Protein AF-A0A1C5AN68-F1 (afdb_monomer)

Sequence (325 aa):
MDAVEQVLERLRHRWPAQLTIAGAVAWALVVITLLTLNFLASGNFVWLLSAFGISPLLLLGTVAVWGVDQVPWPVWPIGVTPLVLAAGLTPSSPSGSLLVSTATAVIAFVYAQLFLLTVQSVDVLRARRLGLVDPVPPTDVHADRWHRVLDLLRLPPETSGVLPNARRRRRFLQVKVLISVLVLYSTFNPTTPLYDESGDAIYPQPVLFGELFHILVFPLVIGAIARSARVAWGAVLVLPTLFGLGLWLVDPGQRLWALLETGWIVLVAIWFWTRAATADYWGREPVEQPSGCDPYFEIRDGKVYRGKGHPDGPRYRSYHESRDS

Mean predicted aligned error: 11.19 Å

Structure (mmCIF, N/CA/C/O backbone):
data_AF-A0A1C5AN68-F1
#
_entry.id   AF-A0A1C5AN68-F1
#
loop_
_atom_site.group_PDB
_atom_site.id
_atom_site.type_symbol
_atom_site.label_atom_id
_atom_site.label_alt_id
_atom_site.label_comp_id
_atom_site.label_asym_id
_atom_site.label_entity_id
_atom_site.label_seq_id
_atom_site.pdbx_PDB_ins_code
_atom_site.Cartn_x
_atom_site.Cartn_y
_atom_site.Cartn_z
_atom_site.occupancy
_atom_site.B_iso_or_equiv
_atom_site.auth_seq_id
_atom_site.auth_comp_id
_atom_site.auth_asym_id
_atom_site.auth_atom_id
_atom_site.pdbx_PDB_model_num
ATOM 1 N N . MET A 1 1 ? -0.351 -13.109 12.897 1.00 53.28 1 MET A N 1
ATOM 2 C CA . MET A 1 1 ? -0.150 -11.654 13.074 1.00 53.28 1 MET A CA 1
ATOM 3 C C . MET A 1 1 ? 1.333 -11.462 13.332 1.00 53.28 1 MET A C 1
ATOM 5 O O . MET A 1 1 ? 1.833 -12.119 14.237 1.00 53.28 1 MET A O 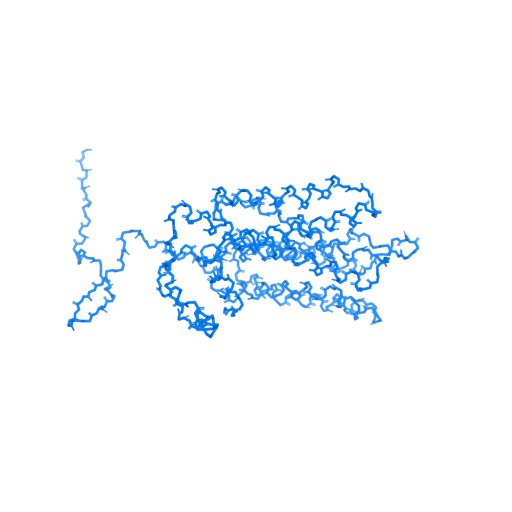1
ATOM 9 N N . ASP A 1 2 ? 2.042 -10.691 12.506 1.00 74.06 2 ASP A N 1
ATOM 10 C CA . ASP A 1 2 ? 3.509 -10.618 12.601 1.00 74.06 2 ASP A CA 1
ATOM 11 C C . ASP A 1 2 ? 3.923 -9.881 13.873 1.00 74.06 2 ASP A C 1
ATOM 13 O O . ASP A 1 2 ? 3.339 -8.851 14.219 1.00 74.06 2 ASP A O 1
ATOM 17 N N . ALA A 1 3 ? 4.958 -10.387 14.545 1.00 76.56 3 ALA A N 1
ATOM 18 C CA . ALA A 1 3 ? 5.511 -9.775 15.749 1.00 76.56 3 ALA A CA 1
ATOM 19 C C . ALA A 1 3 ? 5.824 -8.282 15.535 1.00 76.56 3 ALA A C 1
ATOM 21 O O . ALA A 1 3 ? 5.516 -7.460 16.390 1.00 76.56 3 ALA A O 1
ATOM 22 N N . VAL A 1 4 ? 6.335 -7.910 14.356 1.00 76.81 4 VAL A N 1
ATOM 23 C CA . VAL A 1 4 ? 6.666 -6.519 14.004 1.00 76.81 4 VAL A CA 1
ATOM 24 C C . VAL A 1 4 ? 5.447 -5.595 14.060 1.00 76.81 4 VAL A C 1
ATOM 26 O O . VAL A 1 4 ? 5.530 -4.512 14.631 1.00 76.81 4 VAL A O 1
ATOM 29 N N . GLU A 1 5 ? 4.298 -6.012 13.524 1.00 78.69 5 GLU A N 1
ATOM 30 C CA . GLU A 1 5 ? 3.080 -5.192 13.564 1.00 78.69 5 GLU A CA 1
ATOM 31 C C . GLU A 1 5 ? 2.543 -5.047 14.985 1.00 78.69 5 GLU A C 1
ATOM 33 O O . GLU A 1 5 ? 2.088 -3.969 15.353 1.00 78.69 5 GLU A O 1
ATOM 38 N N . GLN A 1 6 ? 2.620 -6.104 15.798 1.00 80.75 6 GLN A N 1
ATOM 39 C CA . GLN A 1 6 ? 2.231 -6.023 17.206 1.00 80.75 6 GLN A CA 1
ATOM 40 C C . GLN A 1 6 ? 3.137 -5.064 17.981 1.00 80.75 6 GLN A C 1
ATOM 42 O O . GLN A 1 6 ? 2.646 -4.264 18.775 1.00 80.75 6 GLN A O 1
ATOM 47 N N . VAL A 1 7 ? 4.447 -5.107 17.731 1.00 83.94 7 VAL A N 1
ATOM 48 C CA . VAL A 1 7 ? 5.406 -4.182 18.342 1.00 83.94 7 VAL A CA 1
ATOM 49 C C . VAL A 1 7 ? 5.145 -2.746 17.892 1.00 83.94 7 VAL A C 1
ATOM 51 O O . VAL A 1 7 ? 5.057 -1.860 18.738 1.00 83.94 7 VAL A O 1
ATOM 54 N N . LEU A 1 8 ? 4.952 -2.507 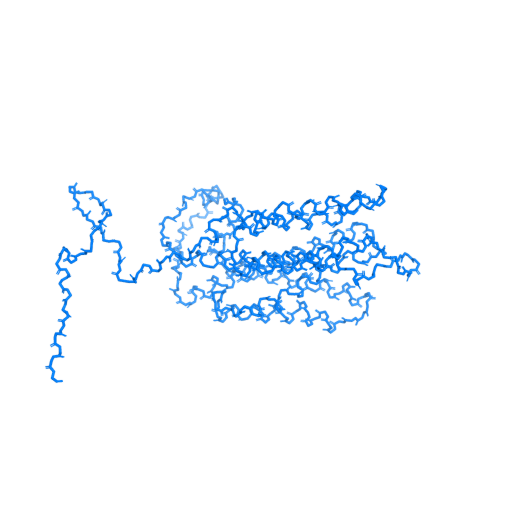16.592 1.00 84.81 8 LEU A N 1
ATOM 55 C CA . LEU A 1 8 ? 4.637 -1.177 16.062 1.00 84.81 8 LEU A CA 1
ATOM 56 C C . LEU A 1 8 ? 3.312 -0.636 16.601 1.00 84.81 8 LEU A C 1
ATOM 58 O O . LEU A 1 8 ? 3.234 0.539 16.953 1.00 84.81 8 LEU A O 1
ATOM 62 N N . GLU A 1 9 ? 2.285 -1.477 16.713 1.00 83.75 9 GLU A N 1
ATOM 63 C CA . GLU A 1 9 ? 1.000 -1.093 17.296 1.00 83.75 9 GLU A CA 1
ATOM 64 C C . GLU A 1 9 ? 1.164 -0.688 18.768 1.00 83.75 9 GLU A C 1
ATOM 66 O O . GLU A 1 9 ? 0.658 0.350 19.193 1.00 83.75 9 GLU A O 1
ATOM 71 N N . ARG A 1 10 ? 1.935 -1.458 19.546 1.00 83.31 10 ARG A N 1
ATOM 72 C CA . ARG A 1 10 ? 2.234 -1.137 20.950 1.00 83.31 10 ARG A CA 1
ATOM 73 C C . ARG A 1 10 ? 3.012 0.165 21.081 1.00 83.31 10 ARG A C 1
ATOM 75 O O . ARG A 1 10 ? 2.652 1.007 21.902 1.00 83.31 10 ARG A O 1
ATOM 82 N N . LEU A 1 11 ? 4.044 0.359 20.260 1.00 85.94 11 LEU A N 1
ATOM 83 C CA . LEU A 1 11 ? 4.801 1.611 20.221 1.00 85.94 11 LEU A CA 1
ATOM 84 C C . LEU A 1 11 ? 3.895 2.789 19.860 1.00 85.94 11 LEU A C 1
ATOM 86 O O . LEU A 1 11 ? 4.006 3.847 20.474 1.00 85.94 11 LEU A O 1
ATOM 90 N N . ARG A 1 12 ? 2.953 2.602 18.930 1.00 87.06 12 ARG A N 1
ATOM 91 C CA . ARG A 1 12 ? 1.994 3.638 18.539 1.00 87.06 12 ARG A CA 1
ATOM 92 C C . ARG A 1 12 ? 1.018 3.980 19.642 1.00 87.06 12 ARG A C 1
ATOM 94 O O . ARG A 1 12 ? 0.766 5.159 19.860 1.00 87.06 12 ARG A O 1
ATOM 101 N N . HIS A 1 13 ? 0.502 2.994 20.363 1.00 84.62 13 HIS A N 1
ATOM 102 C CA . HIS A 1 13 ? -0.305 3.289 21.536 1.00 84.62 13 HIS A CA 1
ATOM 103 C C . HIS A 1 13 ? 0.533 3.966 22.612 1.00 84.62 13 HIS A C 1
ATOM 105 O O . HIS A 1 13 ? 0.065 4.908 23.230 1.00 84.62 13 HIS A O 1
ATOM 111 N N . ARG A 1 14 ? 1.787 3.586 22.837 1.00 85.31 14 ARG A N 1
ATOM 112 C CA . ARG A 1 14 ? 2.565 4.232 23.895 1.00 85.31 14 ARG A CA 1
ATOM 113 C C . ARG A 1 14 ? 2.938 5.671 23.539 1.00 85.31 14 ARG A C 1
ATOM 115 O O . ARG A 1 14 ? 2.680 6.582 24.324 1.00 85.31 14 ARG A O 1
ATOM 122 N N . TRP A 1 15 ? 3.495 5.880 22.350 1.00 87.50 15 TRP A N 1
ATOM 123 C CA . TRP A 1 15 ? 4.144 7.125 21.938 1.00 87.50 15 TRP A CA 1
ATOM 124 C C . TRP A 1 15 ? 3.618 7.660 20.593 1.00 87.50 15 TRP A C 1
ATOM 126 O O . TRP A 1 15 ? 4.397 7.903 19.667 1.00 87.50 15 TRP A O 1
ATOM 136 N N . PRO A 1 16 ? 2.302 7.903 20.453 1.00 87.75 16 PRO A N 1
ATOM 137 C CA . PRO A 1 16 ? 1.721 8.278 19.165 1.00 87.75 16 PRO A CA 1
ATOM 138 C C . PRO A 1 16 ? 2.235 9.634 18.667 1.00 87.75 16 PRO A C 1
ATOM 140 O O . PRO A 1 16 ? 2.427 9.811 17.467 1.00 87.75 16 PRO A O 1
ATOM 143 N N . ALA A 1 17 ? 2.518 10.579 19.572 1.00 89.50 17 ALA A N 1
ATOM 144 C CA . ALA A 1 17 ? 3.051 11.896 19.216 1.00 89.50 17 ALA A CA 1
ATOM 145 C C . ALA A 1 17 ? 4.473 11.799 18.656 1.00 89.50 17 ALA A C 1
ATOM 147 O O . ALA A 1 17 ? 4.748 12.330 17.585 1.00 89.50 17 ALA A O 1
ATOM 148 N N . GLN A 1 18 ? 5.351 11.065 19.344 1.00 92.00 18 GLN A N 1
ATOM 149 C CA . GLN A 1 18 ? 6.741 10.883 18.924 1.00 92.00 18 GLN A CA 1
ATOM 150 C C . GLN A 1 18 ? 6.819 10.129 17.595 1.00 92.00 18 GLN A C 1
ATOM 152 O O . GLN A 1 18 ? 7.553 10.558 16.713 1.00 92.00 18 GLN A O 1
ATOM 157 N N . LEU A 1 19 ? 6.015 9.072 17.404 1.00 89.00 19 LEU A N 1
ATOM 158 C CA . LEU A 1 19 ? 5.950 8.369 16.118 1.00 89.00 19 LEU A CA 1
ATOM 159 C C . LEU A 1 19 ? 5.374 9.237 14.997 1.00 89.00 19 LEU A C 1
ATOM 161 O O . LEU A 1 19 ? 5.834 9.132 13.866 1.00 89.00 19 LEU A O 1
ATOM 165 N N . THR A 1 20 ? 4.401 10.105 15.292 1.00 89.19 20 THR A N 1
ATOM 166 C CA . THR A 1 20 ? 3.863 11.040 14.293 1.00 89.19 20 THR A CA 1
ATOM 167 C C . THR A 1 20 ? 4.920 12.055 13.871 1.00 89.19 20 THR A C 1
ATOM 169 O O . THR A 1 20 ? 5.103 12.268 12.679 1.00 89.19 20 THR A O 1
ATOM 172 N N . ILE A 1 21 ? 5.644 12.649 14.825 1.00 91.25 21 ILE A N 1
ATOM 173 C CA . ILE A 1 21 ? 6.714 13.613 14.535 1.00 91.25 21 ILE A CA 1
ATOM 174 C C . ILE A 1 21 ? 7.852 12.923 13.778 1.00 91.25 21 ILE A C 1
ATOM 176 O O . ILE A 1 21 ? 8.251 13.400 12.722 1.00 91.25 21 ILE A O 1
ATOM 180 N N . ALA A 1 22 ? 8.337 11.781 14.271 1.00 90.75 22 ALA A N 1
ATOM 181 C CA . ALA A 1 22 ? 9.408 11.028 13.623 1.00 90.75 22 ALA A CA 1
ATOM 182 C C . ALA A 1 22 ? 9.010 10.577 12.210 1.00 90.75 22 ALA A C 1
ATOM 184 O O . ALA A 1 22 ? 9.789 10.738 11.274 1.00 90.75 22 ALA A O 1
ATOM 185 N N . GLY A 1 23 ? 7.785 10.071 12.043 1.00 89.00 23 GLY A N 1
ATOM 186 C CA . GLY A 1 23 ? 7.234 9.675 10.749 1.00 89.00 23 GLY A CA 1
ATOM 187 C C . GLY A 1 23 ? 7.102 10.851 9.784 1.00 89.00 23 GLY A C 1
ATOM 188 O O . GLY A 1 23 ? 7.547 10.742 8.646 1.00 89.00 23 GLY A O 1
ATOM 189 N N . ALA A 1 24 ? 6.581 11.994 10.243 1.00 87.94 24 ALA A N 1
ATOM 190 C CA . ALA A 1 24 ? 6.443 13.203 9.434 1.00 87.94 24 ALA A CA 1
ATOM 191 C C . ALA A 1 24 ? 7.800 13.797 9.027 1.00 87.94 24 ALA A C 1
ATOM 193 O O . ALA A 1 24 ? 7.959 14.202 7.880 1.00 87.94 24 ALA A O 1
ATOM 194 N N . VAL A 1 25 ? 8.785 13.815 9.932 1.00 91.44 25 VAL A N 1
ATOM 195 C CA . VAL A 1 25 ? 10.151 14.275 9.634 1.00 91.44 25 VAL A CA 1
ATOM 196 C C . VAL A 1 25 ? 10.824 13.340 8.633 1.00 91.44 25 VAL A C 1
ATOM 198 O O . VAL A 1 25 ? 11.340 13.809 7.623 1.00 91.44 25 VAL A O 1
ATOM 201 N N . ALA A 1 26 ? 10.783 12.025 8.868 1.00 89.00 26 ALA A N 1
ATOM 202 C CA . ALA A 1 26 ? 11.349 11.046 7.944 1.00 89.00 26 ALA A CA 1
ATOM 203 C C . ALA A 1 26 ? 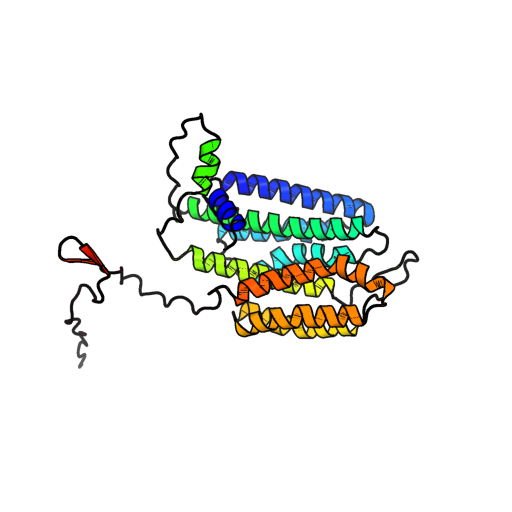10.685 11.136 6.561 1.00 89.00 26 ALA A C 1
ATOM 205 O O . ALA A 1 26 ? 11.372 11.171 5.545 1.00 89.00 26 ALA A O 1
ATOM 206 N N . TRP A 1 27 ? 9.355 11.247 6.520 1.00 87.94 27 TRP A N 1
ATOM 207 C CA . TRP A 1 27 ? 8.591 11.456 5.291 1.00 87.94 27 TRP A CA 1
ATOM 208 C C . TRP A 1 27 ? 9.000 12.748 4.574 1.00 87.94 27 TRP A C 1
ATOM 210 O O . TRP A 1 27 ? 9.301 12.702 3.384 1.00 87.94 27 TRP A O 1
ATOM 220 N N . ALA A 1 28 ? 9.080 13.876 5.285 1.00 87.00 28 ALA A N 1
ATOM 221 C CA . ALA A 1 28 ? 9.471 15.162 4.713 1.00 87.00 28 ALA A CA 1
ATOM 222 C C . ALA A 1 28 ? 10.891 15.124 4.135 1.00 87.00 28 ALA A C 1
ATOM 224 O O . ALA A 1 28 ? 11.110 15.651 3.049 1.00 87.00 28 ALA A O 1
ATOM 225 N N . LEU A 1 29 ? 11.833 14.456 4.811 1.00 89.44 29 LEU A N 1
ATOM 226 C CA . LEU A 1 29 ? 13.186 14.253 4.290 1.00 89.44 29 LEU A CA 1
ATOM 227 C C . LEU A 1 29 ? 13.161 13.492 2.963 1.00 89.44 29 LEU A C 1
ATOM 229 O O . LEU A 1 29 ? 13.794 13.940 2.013 1.00 89.44 29 LEU A O 1
ATOM 233 N N . VAL A 1 30 ? 12.380 12.410 2.856 1.00 84.19 30 VAL A N 1
ATOM 234 C CA . VAL A 1 30 ? 12.252 11.678 1.586 1.00 84.19 30 VAL A CA 1
ATOM 235 C C . VAL A 1 30 ? 11.626 12.548 0.491 1.00 84.19 30 VAL A C 1
ATOM 237 O O . VAL A 1 30 ? 12.135 12.554 -0.628 1.00 84.19 30 VAL A O 1
ATOM 240 N N . VAL A 1 31 ? 10.574 13.323 0.795 1.00 83.12 31 VAL A N 1
ATOM 241 C CA . VAL A 1 31 ? 9.976 14.259 -0.180 1.00 83.12 31 VAL A CA 1
ATOM 242 C C . VAL A 1 31 ? 11.005 15.279 -0.651 1.00 83.12 31 VAL A C 1
ATOM 244 O O . VAL A 1 31 ? 11.140 15.485 -1.852 1.00 83.12 31 VAL A O 1
ATOM 247 N N . ILE A 1 32 ? 11.742 15.901 0.272 1.00 85.69 32 ILE A N 1
ATOM 248 C CA . ILE A 1 32 ? 12.771 16.893 -0.054 1.00 85.69 32 ILE A CA 1
ATOM 249 C C . ILE A 1 32 ? 13.840 16.260 -0.943 1.00 85.69 32 ILE A C 1
ATOM 251 O O . ILE A 1 32 ? 14.149 16.822 -1.987 1.00 85.69 32 ILE A O 1
ATOM 255 N N . THR A 1 33 ? 14.349 15.073 -0.598 1.00 83.25 33 THR A N 1
ATOM 256 C CA . THR A 1 33 ? 15.338 14.368 -1.424 1.00 83.25 33 THR A CA 1
ATOM 257 C C . THR A 1 33 ? 14.807 14.090 -2.830 1.00 83.25 33 THR A C 1
ATOM 259 O O . THR A 1 33 ? 15.495 14.393 -3.802 1.00 83.25 33 THR A O 1
ATOM 262 N N . LEU A 1 34 ? 13.579 13.575 -2.963 1.00 77.06 34 LEU A N 1
ATOM 263 C CA . LEU A 1 34 ? 12.962 13.313 -4.268 1.00 77.06 34 LEU A CA 1
ATOM 264 C C . LEU A 1 34 ? 12.766 14.600 -5.082 1.00 77.06 34 LEU A C 1
ATOM 266 O O . LEU A 1 34 ? 13.068 14.622 -6.276 1.00 77.06 34 LEU A O 1
ATOM 270 N N . LEU A 1 35 ? 12.307 15.678 -4.442 1.00 81.38 35 LEU A N 1
ATOM 271 C CA . LEU A 1 35 ? 12.139 16.982 -5.082 1.00 81.38 35 LEU A CA 1
ATOM 272 C C . LEU A 1 35 ? 13.476 17.561 -5.542 1.00 81.38 35 LEU A C 1
ATOM 274 O O . LEU A 1 35 ? 13.555 18.055 -6.660 1.00 81.38 35 LEU A O 1
ATOM 278 N N . THR A 1 36 ? 14.525 17.484 -4.721 1.00 82.06 36 THR A N 1
ATOM 279 C CA . THR A 1 36 ? 15.860 17.975 -5.077 1.00 82.06 36 THR A CA 1
ATOM 280 C C . THR A 1 36 ? 16.445 17.185 -6.242 1.00 82.06 36 THR A C 1
ATOM 282 O O . THR A 1 36 ? 16.896 17.791 -7.210 1.00 82.06 36 THR A O 1
ATOM 285 N N . LEU A 1 37 ? 16.401 15.850 -6.188 1.00 76.94 37 LEU A N 1
ATOM 286 C CA . LEU A 1 37 ? 16.915 15.000 -7.266 1.00 76.94 37 LEU A CA 1
ATOM 287 C C . LEU A 1 37 ? 16.204 15.281 -8.589 1.00 76.94 37 LEU A C 1
ATOM 289 O O . LEU A 1 37 ? 16.846 15.402 -9.628 1.00 76.94 37 LEU A O 1
ATOM 293 N N . ASN A 1 38 ? 14.882 15.430 -8.556 1.00 72.56 38 ASN A N 1
ATOM 294 C CA . ASN A 1 38 ? 14.131 15.676 -9.774 1.00 72.56 38 ASN A CA 1
ATOM 295 C C . ASN A 1 38 ? 14.269 17.123 -10.274 1.00 72.56 38 ASN A C 1
ATOM 297 O O . ASN A 1 38 ? 14.365 17.341 -11.477 1.00 72.56 38 ASN A O 1
ATOM 301 N N . PHE A 1 39 ? 14.355 18.108 -9.375 1.00 79.81 39 PHE A N 1
ATOM 302 C CA . PHE A 1 39 ? 14.642 19.493 -9.752 1.00 79.81 39 PHE A CA 1
ATOM 303 C C . PHE A 1 39 ? 15.958 19.596 -10.527 1.00 79.81 39 PHE A C 1
ATOM 305 O O . PHE A 1 39 ? 16.001 20.261 -11.558 1.00 79.81 39 PHE A O 1
ATOM 312 N N . LEU A 1 40 ? 16.993 18.881 -10.073 1.00 78.88 40 LEU A N 1
ATOM 313 C CA . LEU A 1 40 ? 18.280 18.806 -10.764 1.00 78.88 40 LEU A CA 1
ATOM 314 C C . LEU A 1 40 ? 18.186 18.113 -12.133 1.00 78.88 40 LEU A C 1
ATOM 316 O O . LEU A 1 40 ? 18.965 18.444 -13.021 1.00 78.88 40 LEU A O 1
ATOM 320 N N . ALA A 1 41 ? 17.254 17.172 -12.308 1.00 73.44 41 ALA A N 1
ATOM 321 C CA . ALA A 1 41 ? 17.123 16.383 -13.532 1.00 73.44 41 ALA A CA 1
ATOM 322 C C . ALA A 1 41 ? 16.209 17.017 -14.598 1.00 73.44 41 ALA A C 1
ATOM 324 O O . ALA A 1 41 ? 16.546 16.994 -15.777 1.00 73.44 41 ALA A O 1
ATOM 325 N N . SER A 1 42 ? 15.041 17.546 -14.212 1.00 74.44 42 SER A N 1
ATOM 326 C CA . SER A 1 42 ? 13.971 17.930 -15.152 1.00 74.44 42 SER A CA 1
ATOM 327 C C . SER A 1 42 ? 13.465 19.369 -15.003 1.00 74.44 42 SER A C 1
ATOM 329 O O . SER A 1 42 ? 12.724 19.849 -15.859 1.00 74.44 42 SER A O 1
ATOM 331 N N . GLY A 1 43 ? 13.793 20.051 -13.899 1.00 75.12 43 GLY A N 1
ATOM 332 C CA . GLY A 1 43 ? 13.257 21.378 -13.570 1.00 75.12 43 GLY A CA 1
ATOM 333 C C . GLY A 1 43 ? 11.754 21.422 -13.238 1.00 75.12 43 GLY A C 1
ATOM 334 O O . GLY A 1 43 ? 11.225 22.494 -12.943 1.00 75.12 43 GLY A O 1
ATOM 335 N N . ASN A 1 44 ? 11.039 20.289 -13.234 1.00 73.62 44 ASN A N 1
ATOM 336 C CA . ASN A 1 44 ? 9.576 20.254 -13.126 1.00 73.62 44 ASN A CA 1
ATOM 337 C C . ASN A 1 44 ? 9.069 20.171 -11.667 1.00 73.62 44 ASN A C 1
ATOM 339 O O . ASN A 1 44 ? 8.398 19.226 -11.246 1.00 73.62 44 ASN A O 1
ATOM 343 N N . PHE A 1 45 ? 9.412 21.183 -10.865 1.00 76.88 45 PHE A N 1
ATOM 344 C CA . PHE A 1 45 ? 9.168 21.214 -9.415 1.00 76.88 45 PHE A CA 1
ATOM 345 C C . PHE A 1 45 ? 7.680 21.241 -9.021 1.00 76.88 45 PHE A C 1
ATOM 347 O O . PHE A 1 45 ? 7.273 20.576 -8.067 1.00 76.88 45 PHE A O 1
ATOM 354 N N . VAL A 1 46 ? 6.856 22.008 -9.744 1.00 75.00 46 VAL A N 1
ATOM 355 C CA . VAL A 1 46 ? 5.462 22.297 -9.352 1.00 75.00 46 VAL A CA 1
ATOM 356 C C . VAL A 1 46 ? 4.598 21.038 -9.377 1.00 75.00 46 VAL A C 1
ATOM 358 O O . VAL A 1 46 ? 3.855 20.778 -8.428 1.00 75.00 46 VAL A O 1
ATOM 361 N N . TRP A 1 47 ? 4.728 20.229 -10.432 1.00 76.00 47 TRP A N 1
ATOM 362 C CA . TRP A 1 47 ? 3.979 18.981 -10.554 1.00 76.00 47 TRP A CA 1
ATOM 363 C C . TRP A 1 47 ? 4.318 18.025 -9.404 1.00 76.00 47 TRP A C 1
ATOM 365 O O . TRP A 1 47 ? 3.420 17.531 -8.721 1.00 76.00 47 TRP A O 1
ATOM 375 N N . LEU A 1 48 ? 5.605 17.857 -9.096 1.00 74.12 48 LEU A N 1
ATOM 376 C CA . LEU A 1 48 ? 6.052 16.976 -8.018 1.00 74.12 48 LEU A CA 1
ATOM 377 C C . LEU A 1 48 ? 5.643 17.469 -6.639 1.00 74.12 48 LEU A C 1
ATOM 379 O O . LEU A 1 48 ? 5.239 16.663 -5.811 1.00 74.12 48 LEU A O 1
ATOM 383 N N . LEU A 1 49 ? 5.710 18.774 -6.374 1.00 78.62 49 LEU A N 1
ATOM 384 C CA . LEU A 1 49 ? 5.260 19.318 -5.097 1.00 78.62 49 LEU A CA 1
ATOM 385 C C . LEU A 1 49 ? 3.753 19.085 -4.901 1.00 78.62 49 LEU A C 1
ATOM 387 O O . LEU A 1 49 ? 3.317 18.724 -3.806 1.00 78.62 49 LEU A O 1
ATOM 391 N N . SER A 1 50 ? 2.959 19.249 -5.964 1.00 75.19 50 SER A N 1
ATOM 392 C CA . SER A 1 50 ? 1.514 19.000 -5.916 1.00 75.19 50 SER A CA 1
ATOM 393 C C . SER A 1 50 ? 1.182 17.520 -5.684 1.00 75.19 50 SER A C 1
ATOM 395 O O . SER A 1 50 ? 0.317 17.191 -4.863 1.00 75.19 50 SER A O 1
ATOM 397 N N . ALA A 1 51 ? 1.931 16.627 -6.335 1.00 75.44 51 ALA A N 1
ATOM 398 C CA . ALA A 1 51 ? 1.786 15.190 -6.193 1.00 75.44 51 ALA A CA 1
ATOM 399 C C . ALA A 1 51 ? 2.285 14.725 -4.813 1.00 75.44 51 ALA A C 1
ATOM 401 O O . ALA A 1 51 ? 1.514 14.189 -4.027 1.00 75.44 51 ALA A O 1
ATOM 402 N N . PHE A 1 52 ? 3.546 14.969 -4.470 1.00 76.75 52 PHE A N 1
ATOM 403 C CA . PHE A 1 52 ? 4.227 14.372 -3.313 1.00 76.75 52 PHE A CA 1
ATOM 404 C C . PHE A 1 52 ? 4.134 15.170 -2.016 1.00 76.75 52 PHE A C 1
ATOM 406 O O . PHE A 1 52 ? 4.343 14.610 -0.942 1.00 76.75 52 PHE A O 1
ATOM 413 N N . GLY A 1 53 ? 3.829 16.463 -2.092 1.00 79.75 53 GLY A N 1
ATOM 414 C CA . GLY A 1 53 ? 3.650 17.322 -0.925 1.00 79.75 53 GLY A CA 1
ATOM 415 C C . GLY A 1 53 ? 2.176 17.505 -0.590 1.00 79.75 53 GLY A C 1
ATOM 416 O O . GLY A 1 53 ? 1.695 17.021 0.433 1.00 79.75 53 GLY A O 1
ATOM 417 N N . ILE A 1 54 ?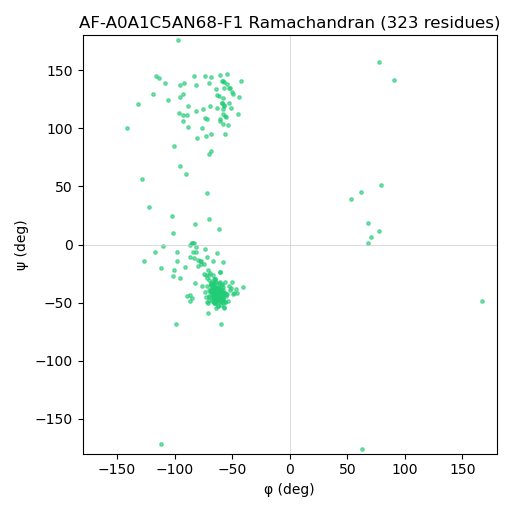 1.449 18.203 -1.466 1.00 85.12 54 ILE A N 1
ATOM 418 C CA . ILE A 1 54 ? 0.099 18.704 -1.167 1.00 85.12 54 ILE A CA 1
ATOM 419 C C . ILE A 1 54 ? -0.891 17.556 -0.952 1.00 85.12 54 ILE A C 1
ATOM 421 O O . ILE A 1 54 ? -1.595 17.532 0.056 1.00 85.12 54 ILE A O 1
ATOM 425 N N . SER A 1 55 ? -0.938 16.586 -1.864 1.00 85.31 55 SER A N 1
ATOM 426 C CA . SER A 1 55 ? -1.954 15.526 -1.821 1.00 85.31 55 SER A CA 1
ATOM 427 C C . SER A 1 55 ? -1.834 14.612 -0.580 1.00 85.31 55 SER A C 1
ATOM 429 O O . SER A 1 55 ? -2.846 14.408 0.101 1.00 85.31 55 SER A O 1
ATOM 431 N N . PRO A 1 56 ? -0.637 14.129 -0.182 1.00 85.56 56 PRO A N 1
ATOM 432 C CA . PRO A 1 56 ? -0.467 13.397 1.073 1.00 85.56 56 PRO A CA 1
ATOM 433 C C . PRO A 1 56 ? -0.774 14.245 2.314 1.00 85.56 56 PRO A C 1
ATOM 435 O O . PRO A 1 56 ? -1.372 13.735 3.262 1.00 85.56 56 PRO A O 1
ATOM 438 N N . LEU A 1 57 ? -0.426 15.539 2.315 1.00 88.88 57 LEU A N 1
ATOM 439 C CA . LEU A 1 57 ? -0.753 16.449 3.420 1.00 88.88 57 LEU A CA 1
ATOM 440 C C . LEU A 1 57 ? -2.263 16.664 3.561 1.00 88.88 57 LEU A C 1
ATOM 442 O O . LEU A 1 57 ? -2.767 16.679 4.682 1.00 88.88 57 LEU A O 1
ATOM 446 N N . LEU A 1 58 ? -2.997 16.769 2.449 1.00 88.81 58 LEU A N 1
ATOM 447 C CA . LEU A 1 58 ? -4.459 16.852 2.462 1.00 88.81 58 LEU A CA 1
ATOM 448 C C . LEU A 1 58 ? -5.088 15.581 3.035 1.00 88.81 58 LEU A C 1
ATOM 450 O O . LEU A 1 58 ? -5.986 15.670 3.875 1.00 88.81 58 LEU A O 1
ATOM 454 N N . LEU A 1 59 ? -4.602 14.399 2.643 1.00 88.94 59 LEU A N 1
ATOM 455 C CA . LEU A 1 59 ? -5.060 13.135 3.224 1.00 88.94 59 LEU A CA 1
ATOM 456 C C . LEU A 1 59 ? -4.740 13.071 4.723 1.00 88.94 59 LEU A C 1
ATOM 458 O O . LEU A 1 59 ? -5.616 12.732 5.516 1.00 88.94 59 LEU A O 1
ATOM 462 N N . LEU A 1 60 ? -3.529 13.455 5.129 1.00 90.00 60 LEU A N 1
ATOM 463 C CA . LEU A 1 60 ? -3.119 13.474 6.533 1.00 90.00 60 LEU A CA 1
ATOM 464 C C . LEU A 1 60 ? -3.960 14.454 7.367 1.00 90.00 60 LEU A C 1
ATOM 466 O O . LEU A 1 60 ? -4.410 14.096 8.454 1.00 90.00 60 LEU A O 1
ATOM 470 N N . GLY A 1 61 ? -4.248 15.646 6.839 1.00 90.50 61 GLY A N 1
ATOM 471 C CA . GLY A 1 61 ? -5.151 16.620 7.455 1.00 90.50 61 GLY A CA 1
ATOM 472 C C . GLY A 1 61 ? -6.588 16.105 7.552 1.00 90.50 61 GLY A C 1
ATOM 473 O O . GLY A 1 61 ? -7.222 16.218 8.600 1.00 90.50 61 GLY A O 1
ATOM 474 N N . THR A 1 62 ? -7.085 15.446 6.502 1.00 90.38 62 THR A N 1
ATOM 475 C CA . THR A 1 62 ? -8.421 14.831 6.502 1.00 90.38 62 THR A CA 1
ATOM 476 C C . THR A 1 62 ? -8.513 13.732 7.560 1.00 90.38 62 THR A C 1
ATOM 478 O O . THR A 1 62 ? -9.469 13.698 8.332 1.00 90.38 62 THR A O 1
ATOM 481 N N . VAL A 1 63 ? -7.496 12.875 7.676 1.00 89.81 63 VAL A N 1
ATOM 482 C CA . VAL A 1 63 ? -7.426 11.850 8.728 1.00 89.81 63 VAL A CA 1
ATOM 483 C C . VAL A 1 63 ? -7.332 12.483 10.117 1.00 89.81 63 VAL A C 1
ATOM 485 O O . VAL A 1 63 ? -7.995 12.014 11.040 1.00 89.81 63 VAL A O 1
ATOM 488 N N . ALA A 1 64 ? -6.575 13.568 10.284 1.00 91.00 64 ALA A N 1
ATOM 489 C CA . ALA A 1 64 ? -6.469 14.269 11.563 1.00 91.00 64 ALA A CA 1
ATOM 490 C C . ALA A 1 64 ? -7.816 14.839 12.043 1.00 91.00 64 ALA A C 1
ATOM 492 O O . ALA A 1 64 ? -8.087 14.838 13.244 1.00 91.00 64 ALA A O 1
ATOM 493 N N . VAL A 1 65 ? -8.671 15.291 11.119 1.00 92.69 65 VAL A N 1
ATOM 494 C CA . VAL A 1 65 ? -9.981 15.885 11.435 1.00 92.69 65 VAL A CA 1
ATOM 495 C C . VAL A 1 65 ? -11.074 14.821 11.572 1.00 92.69 65 VAL A C 1
ATOM 497 O O . VAL A 1 65 ? -11.801 14.803 12.567 1.00 92.69 65 VAL A O 1
ATOM 500 N N . TRP A 1 66 ? -11.169 13.895 10.618 1.00 90.56 66 TRP A N 1
ATOM 501 C CA . TRP A 1 66 ? -12.292 12.955 10.484 1.00 90.56 66 TRP A CA 1
ATOM 502 C C . TRP A 1 66 ? -11.979 11.553 11.028 1.00 90.56 66 TRP A C 1
ATOM 504 O O . TRP A 1 66 ? -12.876 10.822 11.446 1.00 90.56 66 TRP A O 1
ATOM 514 N N . GLY A 1 67 ? -10.699 11.191 11.127 1.00 88.69 67 GLY A N 1
ATOM 515 C CA . GLY A 1 67 ? -10.253 9.840 11.466 1.00 88.69 67 GLY A CA 1
ATOM 516 C C . GLY A 1 67 ? -10.351 8.882 10.280 1.00 88.69 67 GLY A C 1
ATOM 517 O O . GLY A 1 67 ? -11.145 9.077 9.359 1.00 88.69 67 GLY A O 1
ATOM 518 N N . VAL A 1 68 ? -9.559 7.809 10.311 1.00 87.75 68 VAL A N 1
ATOM 519 C CA . VAL A 1 68 ? -9.437 6.812 9.222 1.00 87.75 68 VAL A CA 1
ATOM 520 C C . VAL A 1 68 ? -10.788 6.180 8.849 1.00 87.75 68 VAL A C 1
ATOM 522 O O . VAL A 1 68 ? -11.045 5.868 7.682 1.00 87.75 68 VAL A O 1
ATOM 525 N N . ASP A 1 69 ? -11.683 6.031 9.826 1.00 84.44 69 ASP A N 1
ATOM 526 C CA . ASP A 1 69 ? -13.006 5.422 9.645 1.00 84.44 69 ASP A CA 1
ATOM 527 C C . ASP A 1 69 ? -14.035 6.334 8.970 1.00 84.44 69 ASP A C 1
ATOM 529 O O . ASP A 1 69 ? -15.078 5.852 8.529 1.00 84.44 69 ASP A O 1
ATOM 533 N N . GLN A 1 70 ? -13.771 7.634 8.864 1.00 86.06 70 GLN A N 1
ATOM 534 C CA . GLN A 1 70 ? -14.711 8.582 8.257 1.00 86.06 70 GLN A CA 1
ATOM 535 C C . GLN A 1 70 ? -14.156 9.237 6.996 1.00 86.06 70 GLN A C 1
ATOM 537 O O . GLN A 1 70 ? -14.903 9.913 6.297 1.00 86.06 70 GLN A O 1
ATOM 542 N N . VAL A 1 71 ? -12.882 9.000 6.656 1.00 85.44 71 VAL A N 1
ATOM 543 C CA . VAL A 1 71 ? -12.320 9.492 5.395 1.00 85.44 71 VAL A CA 1
ATOM 544 C C . VAL A 1 71 ? -13.123 8.919 4.219 1.00 85.44 71 VAL A C 1
ATOM 546 O O . VAL A 1 71 ? -13.201 7.687 4.088 1.00 85.44 71 VAL A O 1
ATOM 549 N N . PRO A 1 72 ? -13.715 9.778 3.364 1.00 82.69 72 PRO A N 1
ATOM 550 C CA . PRO A 1 72 ? -14.445 9.340 2.187 1.00 82.69 72 PRO A CA 1
ATOM 551 C C . PRO A 1 72 ? -13.545 8.509 1.278 1.00 82.69 72 PRO A C 1
ATOM 553 O O . PRO A 1 72 ? -12.371 8.833 1.081 1.00 82.69 72 PRO A O 1
ATOM 556 N N . TRP A 1 73 ? -14.100 7.450 0.689 1.00 77.12 73 TRP A N 1
ATOM 557 C CA . TRP A 1 73 ? -13.333 6.551 -0.171 1.00 77.12 73 TRP A CA 1
ATOM 558 C C . TRP A 1 73 ? -12.554 7.263 -1.297 1.00 77.12 73 TRP A C 1
ATOM 560 O O . TRP A 1 73 ? -11.434 6.821 -1.523 1.00 77.12 73 TRP A O 1
ATOM 570 N N . PRO A 1 74 ? -13.029 8.355 -1.950 1.00 77.88 74 PRO A N 1
ATOM 571 C CA . PRO A 1 74 ? -12.285 8.991 -3.043 1.00 77.88 74 PRO A CA 1
ATOM 572 C C . PRO A 1 74 ? -11.005 9.695 -2.582 1.00 77.88 74 PRO A C 1
ATOM 574 O O . PRO A 1 74 ? -10.068 9.853 -3.361 1.00 77.88 74 PRO A O 1
ATOM 577 N N . VAL A 1 75 ? -10.939 10.104 -1.311 1.00 83.19 75 VAL A N 1
ATOM 578 C CA . VAL A 1 75 ? -9.785 10.832 -0.761 1.00 83.19 75 VAL A CA 1
ATOM 579 C C . VAL A 1 75 ? -8.576 9.906 -0.613 1.00 83.19 75 VAL A C 1
ATOM 581 O O . VAL A 1 75 ? -7.439 10.351 -0.749 1.00 83.19 75 VAL A O 1
ATOM 584 N N . TRP A 1 76 ? -8.806 8.606 -0.394 1.00 81.81 76 TRP A N 1
ATOM 585 C CA . TRP A 1 76 ? -7.737 7.613 -0.286 1.00 81.81 76 TRP A CA 1
ATOM 586 C C . TRP A 1 76 ? -6.946 7.456 -1.591 1.00 81.81 76 TRP A C 1
ATOM 588 O O . TRP A 1 76 ? -5.733 7.649 -1.541 1.00 81.81 76 TRP A O 1
ATOM 598 N N . PRO A 1 77 ? -7.569 7.178 -2.757 1.00 74.50 77 PRO A N 1
ATOM 599 C CA . PRO A 1 77 ? -6.879 7.224 -4.035 1.00 74.50 77 PRO A CA 1
ATOM 600 C C . PRO A 1 77 ? -6.187 8.561 -4.256 1.00 74.50 77 PRO A C 1
ATOM 602 O O . PRO A 1 77 ? -5.005 8.558 -4.524 1.00 74.50 77 PRO A O 1
ATOM 605 N N . ILE A 1 78 ? -6.842 9.708 -4.058 1.00 79.06 78 ILE A N 1
ATOM 606 C CA . ILE A 1 78 ? -6.209 11.012 -4.341 1.00 79.06 78 ILE A CA 1
ATOM 607 C C . ILE A 1 78 ? -4.936 11.228 -3.509 1.00 79.06 78 ILE A C 1
ATOM 609 O O . ILE A 1 78 ? -3.910 11.639 -4.045 1.00 79.06 78 ILE A O 1
ATOM 613 N N . GLY A 1 79 ? -4.975 10.923 -2.211 1.00 79.44 79 GLY A N 1
ATOM 614 C CA . GLY A 1 79 ? -3.817 11.097 -1.335 1.00 79.44 79 GLY A CA 1
ATOM 615 C C . GLY A 1 79 ? -2.709 10.069 -1.557 1.00 79.44 79 GLY A C 1
ATOM 616 O O . GLY A 1 79 ? -1.549 10.357 -1.269 1.00 79.44 79 GLY A O 1
ATOM 617 N N . VAL A 1 80 ? -3.047 8.880 -2.063 1.00 77.50 80 VAL A N 1
ATOM 618 C CA . VAL A 1 80 ? -2.087 7.784 -2.226 1.00 77.50 80 VAL A CA 1
ATOM 619 C C . VAL A 1 80 ? -1.586 7.613 -3.663 1.00 77.50 80 VAL A C 1
ATOM 621 O O . VAL A 1 80 ? -0.453 7.181 -3.861 1.00 77.50 80 VAL A O 1
ATOM 624 N N . THR A 1 81 ? -2.367 7.994 -4.669 1.00 77.12 81 THR A N 1
ATOM 625 C CA . THR A 1 81 ? -1.991 7.957 -6.089 1.00 77.12 81 THR A CA 1
ATOM 626 C C . THR A 1 81 ? -0.620 8.582 -6.333 1.00 77.12 81 THR A C 1
ATOM 628 O O . THR A 1 81 ? 0.167 7.962 -7.035 1.00 77.12 81 THR A O 1
ATOM 631 N N . PRO A 1 82 ? -0.244 9.717 -5.722 1.00 73.44 82 PRO A N 1
ATOM 632 C CA . PRO A 1 82 ? 1.116 10.218 -5.847 1.00 73.44 82 PRO A CA 1
ATOM 633 C C . PRO A 1 82 ? 2.172 9.241 -5.333 1.00 73.44 82 PRO A C 1
ATOM 635 O O . PRO A 1 82 ? 3.125 8.969 -6.052 1.00 73.44 82 PRO A O 1
ATOM 638 N N . LEU A 1 83 ? 1.980 8.653 -4.141 1.00 68.88 83 LEU A N 1
ATOM 639 C CA . LEU A 1 83 ? 2.899 7.649 -3.576 1.00 68.88 83 LEU A CA 1
ATOM 640 C C . LEU A 1 83 ? 3.078 6.478 -4.554 1.00 68.88 83 LEU A C 1
ATOM 642 O O . LEU A 1 83 ? 4.188 5.993 -4.762 1.00 68.88 83 LEU A O 1
ATOM 646 N N . VAL A 1 84 ? 1.968 6.054 -5.160 1.00 69.62 84 VAL A N 1
ATOM 647 C CA . VAL A 1 84 ? 1.929 4.989 -6.157 1.00 69.62 84 VAL A CA 1
ATOM 648 C C . VAL A 1 84 ? 2.668 5.388 -7.429 1.00 69.62 84 VAL A C 1
ATOM 650 O O . VAL A 1 84 ? 3.463 4.603 -7.931 1.00 69.62 84 VAL A O 1
ATOM 653 N N . LEU A 1 85 ? 2.433 6.597 -7.937 1.00 71.62 85 LEU A N 1
ATOM 654 C CA . LEU A 1 85 ? 3.074 7.096 -9.146 1.00 71.62 85 LEU A CA 1
ATOM 655 C C . LEU A 1 85 ? 4.587 7.247 -8.949 1.00 71.62 85 LEU A C 1
ATOM 657 O O . LEU A 1 85 ? 5.326 6.848 -9.837 1.00 71.62 85 LEU A O 1
ATOM 661 N N . ALA A 1 86 ? 5.082 7.710 -7.790 1.00 66.56 86 ALA A N 1
ATOM 662 C CA . ALA A 1 86 ? 6.531 7.666 -7.519 1.00 66.56 86 ALA A CA 1
ATOM 663 C C . ALA A 1 86 ? 7.077 6.242 -7.579 1.00 66.56 86 ALA A C 1
ATOM 665 O O . ALA A 1 86 ? 8.116 6.005 -8.189 1.00 66.56 86 ALA A O 1
ATOM 666 N N . ALA A 1 87 ? 6.401 5.302 -6.917 1.00 65.19 87 ALA A N 1
ATOM 667 C CA . ALA A 1 87 ? 6.863 3.920 -6.847 1.00 65.19 87 ALA A CA 1
ATOM 668 C C . ALA A 1 87 ? 6.791 3.208 -8.206 1.00 65.19 87 ALA A C 1
ATOM 670 O O . ALA A 1 87 ? 7.630 2.366 -8.499 1.00 65.19 87 ALA A O 1
ATOM 671 N N . GLY A 1 88 ? 5.802 3.548 -9.033 1.00 63.78 88 GLY A N 1
ATOM 672 C CA . GLY A 1 88 ? 5.596 2.950 -10.348 1.00 63.78 88 GLY A CA 1
ATOM 673 C C . GLY A 1 88 ? 6.470 3.551 -11.445 1.00 63.78 88 GLY A C 1
ATOM 674 O O . GLY A 1 88 ? 6.884 2.826 -12.337 1.00 63.78 88 GLY A O 1
ATOM 675 N N . LEU A 1 89 ? 6.776 4.852 -11.374 1.00 65.25 89 LEU A N 1
ATOM 676 C CA . LEU A 1 89 ? 7.561 5.559 -12.397 1.00 65.25 89 LEU A CA 1
ATOM 677 C C . LEU A 1 89 ? 9.078 5.457 -12.177 1.00 65.25 89 LEU A C 1
ATOM 679 O O . LEU A 1 89 ? 9.853 5.809 -13.060 1.00 65.25 89 LEU A O 1
ATOM 683 N N . THR A 1 90 ? 9.529 4.970 -11.023 1.00 60.09 90 THR A N 1
ATOM 684 C CA . THR A 1 90 ? 10.959 4.874 -10.684 1.00 60.09 90 THR A CA 1
ATOM 685 C C . THR A 1 90 ? 11.785 3.890 -11.524 1.00 60.09 90 THR A C 1
ATOM 687 O O . THR A 1 90 ? 12.925 4.241 -11.820 1.00 60.09 90 THR A O 1
ATOM 690 N N . PRO A 1 91 ? 11.253 2.738 -11.983 1.00 53.56 91 PRO A N 1
ATOM 691 C CA . PRO A 1 91 ? 11.976 1.834 -12.885 1.00 53.56 91 PRO A CA 1
ATOM 692 C C . PRO A 1 91 ? 12.140 2.364 -14.319 1.00 53.56 91 PRO A C 1
ATOM 694 O O . PRO A 1 91 ? 12.867 1.784 -15.112 1.00 53.56 91 PRO A O 1
ATOM 697 N N . SER A 1 92 ? 11.454 3.450 -14.696 1.00 53.97 92 SER A N 1
ATOM 698 C CA . SER A 1 92 ? 11.371 3.865 -16.106 1.00 53.97 92 SER A CA 1
ATOM 699 C C . SER A 1 92 ? 12.581 4.652 -16.627 1.00 53.97 92 SER A C 1
ATOM 701 O O . SER A 1 92 ? 12.602 4.996 -17.806 1.00 53.97 92 SER A O 1
ATOM 703 N N . SER A 1 93 ? 13.587 4.936 -15.785 1.00 54.09 93 SER A N 1
ATOM 704 C CA . SER A 1 93 ? 14.804 5.632 -16.219 1.00 54.09 93 SER A CA 1
ATOM 705 C C . SER A 1 93 ? 15.899 4.629 -16.620 1.00 54.09 93 SER A C 1
ATOM 707 O O . SER A 1 93 ? 16.524 4.030 -15.742 1.00 54.09 93 SER A O 1
ATOM 709 N N . PRO A 1 94 ? 16.183 4.462 -17.920 1.00 48.38 94 PRO A N 1
ATOM 710 C CA . PRO A 1 94 ? 17.109 3.451 -18.437 1.00 48.38 94 PRO A CA 1
ATOM 711 C C . PRO A 1 94 ? 18.579 3.854 -18.296 1.00 48.38 94 PRO A C 1
ATOM 713 O O . PRO A 1 94 ? 19.468 3.022 -18.429 1.00 48.38 94 PRO A O 1
ATOM 716 N N . SER A 1 95 ? 18.848 5.126 -17.997 1.00 47.75 95 SER A N 1
ATOM 717 C CA . SER A 1 95 ? 20.201 5.664 -17.846 1.00 47.75 95 SER A CA 1
ATOM 718 C C . SER A 1 95 ? 20.783 5.456 -16.440 1.00 47.75 95 SER A C 1
ATOM 720 O O . SER A 1 95 ? 21.873 5.942 -16.136 1.00 47.75 95 SER A O 1
ATOM 722 N N . GLY A 1 96 ? 20.041 4.809 -15.535 1.00 57.31 96 GLY A N 1
ATOM 723 C CA . GLY A 1 96 ? 20.466 4.546 -14.164 1.00 57.31 96 GLY A CA 1
ATOM 724 C C . GLY A 1 96 ? 21.074 3.155 -14.016 1.00 57.31 96 GLY A C 1
ATOM 725 O O . GLY A 1 96 ? 20.521 2.174 -14.500 1.00 57.31 96 GLY A O 1
ATOM 726 N N . SER A 1 97 ? 22.179 3.033 -13.274 1.00 72.06 97 SER A N 1
ATOM 727 C CA . SER A 1 97 ? 22.637 1.716 -12.815 1.00 72.06 97 SER A CA 1
ATOM 728 C C . SER A 1 97 ? 21.498 1.006 -12.065 1.00 72.06 97 SER A C 1
ATOM 730 O O . SER A 1 97 ? 20.723 1.669 -11.371 1.00 72.06 97 SER A O 1
ATOM 732 N N . LEU A 1 98 ? 21.399 -0.332 -12.145 1.00 70.12 98 LEU A N 1
ATOM 733 C CA . LEU A 1 98 ? 20.378 -1.107 -11.407 1.00 70.12 98 LEU A CA 1
ATOM 734 C C . LEU A 1 98 ? 20.283 -0.665 -9.943 1.00 70.12 98 LEU A C 1
ATOM 736 O O . LEU A 1 98 ? 19.199 -0.601 -9.369 1.00 70.12 98 LEU A O 1
ATOM 740 N N . LEU A 1 99 ? 21.432 -0.352 -9.344 1.00 74.56 99 LEU A N 1
ATOM 741 C CA . LEU A 1 99 ? 21.524 0.107 -7.970 1.00 74.56 99 LEU A CA 1
ATOM 742 C C . LEU A 1 99 ? 20.684 1.371 -7.744 1.00 74.56 99 LEU A C 1
ATOM 744 O O . LEU A 1 99 ? 19.974 1.435 -6.748 1.00 74.56 99 LEU A O 1
ATOM 748 N N . VAL A 1 100 ? 20.699 2.331 -8.672 1.00 70.75 100 VAL A N 1
ATOM 749 C CA . VAL A 1 100 ? 19.887 3.556 -8.602 1.00 70.75 100 VAL A CA 1
ATOM 750 C C . VAL A 1 100 ? 18.402 3.255 -8.810 1.00 70.75 100 VAL A C 1
ATOM 752 O O . VAL A 1 100 ? 17.600 3.704 -7.992 1.00 70.75 100 VAL A O 1
ATOM 755 N N . SER A 1 101 ? 18.020 2.470 -9.828 1.00 66.19 101 SER A N 1
ATOM 756 C CA . SER A 1 101 ? 16.606 2.086 -10.050 1.00 66.19 101 SER A CA 1
ATOM 757 C C . SER A 1 101 ? 16.038 1.357 -8.822 1.00 66.19 101 SER A C 1
ATOM 759 O O . SER A 1 101 ? 15.051 1.791 -8.221 1.00 66.19 101 SER A O 1
ATOM 761 N N . THR A 1 102 ? 16.757 0.339 -8.338 1.00 72.19 102 THR A N 1
ATOM 762 C CA . THR A 1 102 ? 16.387 -0.443 -7.149 1.00 72.19 102 THR A CA 1
ATOM 763 C C . THR A 1 102 ? 16.320 0.435 -5.904 1.00 72.19 102 THR A C 1
ATOM 765 O O . THR A 1 102 ? 15.340 0.377 -5.164 1.00 72.19 102 THR A O 1
ATOM 768 N N . ALA A 1 103 ? 17.329 1.280 -5.666 1.00 76.69 103 ALA A N 1
ATOM 769 C CA . ALA A 1 103 ? 17.340 2.176 -4.514 1.00 76.69 103 ALA A CA 1
ATOM 770 C C . ALA A 1 103 ? 16.161 3.153 -4.554 1.00 76.69 103 ALA A C 1
ATOM 772 O O . ALA A 1 103 ? 15.512 3.356 -3.530 1.00 76.69 103 ALA A O 1
ATOM 773 N N . THR A 1 104 ? 15.834 3.717 -5.718 1.00 71.44 104 THR A N 1
ATOM 774 C CA . THR A 1 104 ? 14.730 4.678 -5.841 1.00 71.44 104 THR A CA 1
ATOM 775 C C . THR A 1 104 ? 13.377 4.001 -5.627 1.00 71.44 104 THR A C 1
ATOM 777 O O . THR A 1 104 ? 12.526 4.539 -4.919 1.00 71.44 104 THR A O 1
ATOM 780 N N . ALA A 1 105 ? 13.200 2.783 -6.141 1.00 71.62 105 ALA A N 1
ATOM 781 C CA . ALA A 1 105 ? 11.985 2.002 -5.943 1.00 71.62 105 ALA A CA 1
ATOM 782 C C . ALA A 1 105 ? 11.815 1.567 -4.467 1.00 71.62 105 ALA A C 1
ATOM 784 O O . ALA A 1 105 ? 10.727 1.682 -3.894 1.00 71.62 105 ALA A O 1
ATOM 785 N N . VAL A 1 106 ? 12.911 1.181 -3.798 1.00 76.50 106 VAL A N 1
ATOM 786 C CA . VAL A 1 106 ? 12.941 0.933 -2.345 1.00 76.50 106 VAL A CA 1
ATOM 787 C C . VAL A 1 106 ? 12.612 2.205 -1.561 1.00 76.50 106 VAL A C 1
ATOM 789 O O . VAL A 1 106 ? 11.800 2.151 -0.640 1.00 76.50 106 VAL A O 1
ATOM 792 N N . ILE A 1 107 ? 13.180 3.359 -1.927 1.00 78.12 107 ILE A N 1
ATOM 793 C CA . ILE A 1 107 ? 12.877 4.653 -1.295 1.00 78.12 107 ILE A CA 1
ATOM 794 C C . ILE A 1 107 ? 11.390 4.986 -1.444 1.00 78.12 107 ILE A C 1
ATOM 796 O O . ILE A 1 107 ? 10.761 5.371 -0.461 1.00 78.12 107 ILE A O 1
ATOM 800 N N . ALA A 1 108 ? 10.803 4.792 -2.626 1.00 74.12 108 ALA A N 1
ATOM 801 C CA . ALA A 1 108 ? 9.382 5.035 -2.862 1.00 74.12 108 ALA A CA 1
ATOM 802 C C . ALA A 1 108 ? 8.480 4.087 -2.047 1.00 74.12 108 ALA A C 1
ATOM 804 O O . ALA A 1 108 ? 7.450 4.500 -1.506 1.00 74.12 108 ALA A O 1
ATOM 805 N N . PHE A 1 109 ? 8.888 2.828 -1.874 1.00 75.38 109 PHE A N 1
ATOM 806 C CA . PHE A 1 109 ? 8.199 1.900 -0.981 1.00 75.38 109 PHE A CA 1
ATOM 807 C C . PHE A 1 109 ? 8.301 2.327 0.489 1.00 75.38 109 PHE A C 1
ATOM 809 O O . PHE A 1 109 ? 7.285 2.395 1.185 1.00 75.38 109 PHE A O 1
ATOM 816 N N . VAL A 1 110 ? 9.507 2.655 0.964 1.00 80.56 110 VAL A N 1
ATOM 817 C CA . VAL A 1 110 ? 9.748 3.152 2.328 1.00 80.56 110 VAL A CA 1
ATOM 818 C C . VAL A 1 110 ? 8.935 4.419 2.579 1.00 80.56 110 VAL A C 1
ATOM 820 O O . VAL A 1 110 ? 8.289 4.535 3.618 1.00 80.56 110 VAL A O 1
ATOM 823 N N . TYR A 1 111 ? 8.885 5.324 1.607 1.00 81.38 111 TYR A N 1
ATOM 824 C CA . TYR A 1 111 ? 8.064 6.527 1.623 1.00 81.38 111 TYR A CA 1
ATOM 825 C C . TYR A 1 111 ? 6.578 6.217 1.839 1.00 81.38 111 TYR A C 1
ATOM 827 O O . TYR A 1 111 ? 5.961 6.773 2.752 1.00 81.38 111 TYR A O 1
ATOM 835 N N . ALA A 1 112 ? 6.015 5.275 1.074 1.00 80.81 112 ALA A N 1
ATOM 836 C CA . ALA A 1 112 ? 4.632 4.843 1.248 1.00 80.81 112 ALA A CA 1
ATOM 837 C C . ALA A 1 112 ? 4.390 4.225 2.638 1.00 80.81 112 ALA A C 1
ATOM 839 O O . ALA A 1 112 ? 3.389 4.542 3.283 1.00 80.81 112 ALA A O 1
ATOM 840 N N . GLN A 1 113 ? 5.309 3.391 3.142 1.00 82.50 113 GLN A N 1
ATOM 841 C CA . GLN A 1 113 ? 5.187 2.789 4.478 1.00 82.50 113 GLN A CA 1
ATOM 842 C C . GLN A 1 113 ? 5.282 3.829 5.600 1.00 82.50 113 GLN A C 1
ATOM 844 O O . GLN A 1 113 ? 4.476 3.789 6.530 1.00 82.50 113 GLN A O 1
ATOM 849 N N . LEU A 1 114 ? 6.221 4.776 5.514 1.00 86.00 114 LEU A N 1
ATOM 850 C CA . LEU A 1 114 ? 6.374 5.869 6.479 1.00 86.00 114 LEU A CA 1
ATOM 851 C C . LEU A 1 114 ? 5.136 6.762 6.499 1.00 86.00 114 LEU A C 1
ATOM 853 O O . LEU A 1 114 ? 4.635 7.102 7.574 1.00 86.00 114 LEU A O 1
ATOM 857 N N . PHE A 1 115 ? 4.597 7.097 5.327 1.00 86.50 115 PHE A N 1
ATOM 858 C CA . PHE A 1 115 ? 3.370 7.876 5.231 1.00 86.50 115 PHE A CA 1
ATOM 859 C C . PHE A 1 115 ? 2.192 7.141 5.883 1.00 86.50 115 PHE A C 1
ATOM 861 O O . PHE A 1 115 ? 1.517 7.686 6.755 1.00 86.50 115 PHE A O 1
ATOM 868 N N . LEU A 1 116 ? 1.993 5.870 5.533 1.00 86.62 116 LEU A N 1
ATOM 869 C CA . LEU A 1 116 ? 0.955 5.018 6.109 1.00 86.62 116 LEU A CA 1
ATOM 870 C C . LEU A 1 116 ? 1.101 4.872 7.636 1.00 86.62 116 LEU A C 1
ATOM 872 O O . LEU A 1 116 ? 0.109 4.970 8.360 1.00 86.62 116 LEU A O 1
ATOM 876 N N . LEU A 1 117 ? 2.325 4.709 8.147 1.00 87.00 117 LEU A N 1
ATOM 877 C CA . LEU A 1 117 ? 2.621 4.683 9.583 1.00 87.00 117 LEU A CA 1
ATOM 878 C C . LEU A 1 117 ? 2.250 6.009 10.266 1.00 87.00 117 LEU A C 1
ATOM 880 O O . LEU A 1 117 ? 1.692 6.013 11.370 1.00 87.00 117 LEU A O 1
ATOM 884 N N . THR A 1 118 ? 2.540 7.130 9.605 1.00 89.81 118 THR A N 1
ATOM 885 C CA . THR A 1 118 ? 2.244 8.477 10.105 1.00 89.81 118 THR A CA 1
ATOM 886 C C . THR A 1 118 ? 0.737 8.697 10.170 1.00 89.81 118 THR A C 1
ATOM 888 O O . THR A 1 118 ? 0.225 9.090 11.215 1.00 89.81 118 THR A O 1
ATOM 891 N N . VAL A 1 119 ? 0.005 8.332 9.113 1.00 90.12 119 VAL A N 1
ATOM 892 C CA . VAL A 1 119 ? -1.465 8.385 9.061 1.00 90.12 119 VAL A CA 1
ATOM 893 C C . VAL A 1 119 ? -2.093 7.596 10.213 1.00 90.12 119 VAL A C 1
ATOM 895 O O . VAL A 1 119 ? -2.989 8.098 10.891 1.00 90.12 119 VAL A O 1
ATOM 898 N N . GLN A 1 120 ? -1.598 6.389 10.496 1.00 90.12 120 GLN A N 1
ATOM 899 C CA . GLN A 1 120 ? -2.096 5.602 11.628 1.00 90.12 120 GLN A CA 1
ATOM 900 C C . GLN A 1 120 ? -1.796 6.255 12.983 1.00 90.12 120 GLN A C 1
ATOM 902 O O . GLN A 1 120 ? -2.606 6.176 13.904 1.00 90.12 120 GLN A O 1
ATOM 907 N N . SER A 1 121 ? -0.635 6.891 13.123 1.00 89.25 121 SER A N 1
ATOM 908 C CA . SER A 1 121 ? -0.236 7.558 14.368 1.00 89.25 121 SER A CA 1
ATOM 909 C C . SER A 1 121 ? -1.076 8.815 14.629 1.00 89.25 121 SER A C 1
ATOM 911 O O . SER A 1 121 ? -1.531 9.024 15.755 1.00 89.25 121 SER A O 1
ATOM 913 N N . VAL A 1 122 ? -1.383 9.580 13.576 1.00 91.12 122 VAL A N 1
ATOM 914 C CA . VAL A 1 122 ? -2.321 10.715 13.603 1.00 91.12 122 VAL A CA 1
ATOM 915 C C . VAL A 1 122 ? -3.720 10.269 14.024 1.00 91.12 122 VAL A C 1
ATOM 917 O O . VAL A 1 122 ? -4.346 10.917 14.862 1.00 91.12 122 VAL A O 1
ATOM 920 N N . ASP A 1 123 ? -4.202 9.142 13.502 1.00 90.31 123 ASP A N 1
ATOM 921 C CA . ASP A 1 123 ? -5.513 8.604 13.867 1.00 90.31 123 ASP A CA 1
ATOM 922 C C . ASP A 1 123 ? -5.597 8.217 15.356 1.00 90.31 123 ASP A C 1
ATOM 924 O O . ASP A 1 123 ? -6.587 8.521 16.024 1.00 90.31 123 ASP A O 1
ATOM 928 N N . VAL A 1 124 ? -4.532 7.628 15.915 1.00 87.62 124 VAL A N 1
ATOM 929 C CA . VAL A 1 124 ? -4.444 7.332 17.358 1.00 87.62 124 VAL A CA 1
ATOM 930 C C . VAL A 1 124 ? -4.393 8.615 18.193 1.00 87.62 124 VAL A C 1
ATOM 932 O O . VAL A 1 124 ? -5.066 8.700 19.221 1.00 87.62 124 VAL A O 1
ATOM 935 N N . LEU A 1 125 ? -3.642 9.636 17.760 1.00 88.75 125 LEU A N 1
ATOM 936 C CA . LEU A 1 125 ? -3.630 10.944 18.428 1.00 88.75 125 LEU A CA 1
ATOM 937 C C . LEU A 1 125 ? -5.015 11.583 18.450 1.00 88.75 125 LEU A C 1
ATOM 939 O O . LEU A 1 125 ? -5.441 12.090 19.487 1.00 88.75 125 LEU A O 1
ATOM 943 N N . ARG A 1 126 ? -5.723 11.544 17.321 1.00 91.75 126 ARG A N 1
ATOM 944 C CA . ARG A 1 126 ? -7.091 12.044 17.221 1.00 91.75 126 ARG A CA 1
ATOM 945 C C . ARG A 1 126 ? -8.015 11.289 18.172 1.00 91.75 126 ARG A C 1
ATOM 947 O O . ARG A 1 126 ? -8.740 11.921 18.933 1.00 91.75 126 ARG A O 1
ATOM 954 N N . ALA A 1 127 ? -7.967 9.957 18.162 1.00 87.50 127 ALA A N 1
ATOM 955 C CA . ALA A 1 127 ? -8.801 9.132 19.031 1.00 87.50 127 ALA A CA 1
ATOM 956 C C . ALA A 1 127 ? -8.576 9.455 20.520 1.00 87.50 127 ALA A C 1
ATOM 958 O O . ALA A 1 127 ? -9.540 9.567 21.272 1.00 87.50 127 ALA A O 1
ATOM 959 N N . ARG A 1 128 ? -7.324 9.712 20.923 1.00 86.75 128 ARG A N 1
ATOM 960 C CA . ARG A 1 128 ? -6.985 10.182 22.277 1.00 86.75 128 ARG A CA 1
ATOM 961 C C . ARG A 1 128 ? -7.533 11.563 22.599 1.00 86.75 128 ARG A C 1
ATOM 963 O O . ARG A 1 128 ? -8.071 11.757 23.680 1.00 86.75 128 ARG A O 1
ATOM 970 N N . ARG A 1 129 ? -7.417 12.519 21.672 1.00 88.69 129 ARG A N 1
ATOM 971 C CA . ARG A 1 129 ? -7.962 13.876 21.858 1.00 88.69 129 ARG A CA 1
ATOM 972 C C . ARG A 1 129 ? -9.477 13.872 22.047 1.00 88.69 129 ARG A C 1
ATOM 974 O O . ARG A 1 129 ? -9.990 14.716 22.766 1.00 88.69 129 ARG A O 1
ATOM 981 N N . LEU A 1 130 ? -10.167 12.927 21.415 1.00 87.94 130 LEU A N 1
ATOM 982 C CA . LEU A 1 130 ? -11.612 12.745 21.541 1.00 87.94 130 LEU A CA 1
ATOM 983 C C . LEU A 1 130 ? -12.022 11.897 22.758 1.00 87.94 130 LEU A C 1
ATOM 985 O O . LEU A 1 130 ? -13.208 11.637 22.923 1.00 87.94 130 LEU A O 1
ATOM 989 N N . GLY A 1 131 ? -11.074 11.431 23.581 1.00 85.62 131 GLY A N 1
ATOM 990 C CA . GLY A 1 131 ? -11.369 10.569 24.731 1.00 85.62 131 GLY A CA 1
ATOM 991 C C . GLY A 1 131 ? -11.877 9.169 24.360 1.00 85.62 131 GLY A C 1
ATOM 992 O O . GLY A 1 131 ? -12.467 8.500 25.195 1.00 85.62 131 GLY A O 1
ATOM 993 N N . LEU A 1 132 ? -11.663 8.713 23.118 1.00 83.12 132 LEU A N 1
ATOM 994 C CA . LEU A 1 132 ? -12.108 7.394 22.634 1.00 83.12 132 LEU A CA 1
ATOM 995 C C . LEU A 1 132 ? -11.146 6.255 23.000 1.00 83.12 132 LEU A C 1
ATOM 997 O O . LEU A 1 132 ? -11.446 5.087 22.763 1.00 83.12 132 LEU A O 1
ATOM 1001 N N . VAL A 1 133 ? -9.951 6.595 23.477 1.00 80.56 133 VAL A N 1
ATOM 1002 C CA . VAL A 1 133 ? -8.908 5.648 23.871 1.00 80.56 133 VAL A CA 1
ATOM 1003 C C . VAL A 1 133 ? -8.411 6.087 25.230 1.00 80.56 133 VAL A C 1
ATOM 1005 O O . VAL A 1 133 ? -7.901 7.205 25.352 1.00 80.56 133 VAL A O 1
ATOM 1008 N N . ASP A 1 134 ? -8.530 5.202 26.215 1.00 76.19 134 ASP A N 1
ATOM 1009 C CA . ASP A 1 134 ? -8.080 5.490 27.568 1.00 76.19 134 ASP A CA 1
ATOM 1010 C C . ASP A 1 134 ? -6.589 5.860 27.577 1.00 76.19 134 ASP A C 1
ATOM 1012 O O . ASP A 1 134 ? -5.779 5.281 26.829 1.00 76.19 134 ASP A O 1
ATOM 1016 N N . PRO A 1 135 ? -6.193 6.857 28.388 1.00 71.19 135 PRO A N 1
ATOM 1017 C CA . PRO A 1 135 ? -4.789 7.149 28.588 1.00 71.19 135 PRO A CA 1
ATOM 1018 C C . PRO A 1 135 ? -4.121 5.889 29.134 1.00 71.19 135 PRO A C 1
ATOM 1020 O O . PRO A 1 135 ? -4.551 5.324 30.137 1.00 71.19 135 PRO A O 1
ATOM 1023 N N . VAL A 1 136 ? -3.058 5.444 28.458 1.00 71.56 136 VAL A N 1
ATOM 1024 C CA . VAL A 1 136 ? -2.227 4.357 28.981 1.00 71.56 136 VAL A CA 1
ATOM 1025 C C . VAL A 1 136 ? -1.712 4.841 30.336 1.00 71.56 136 VAL A C 1
ATOM 1027 O O . VAL A 1 136 ? -1.096 5.915 30.363 1.00 71.56 136 VAL A O 1
ATOM 1030 N N . PRO A 1 137 ? -1.983 4.120 31.440 1.00 69.50 137 PRO A N 1
ATOM 1031 C CA . PRO A 1 137 ? -1.563 4.558 32.759 1.00 69.50 137 PRO A CA 1
ATOM 1032 C C . PRO A 1 137 ? -0.055 4.813 32.728 1.00 69.50 137 PRO A C 1
ATOM 1034 O O . PRO A 1 137 ? 0.676 4.044 32.085 1.00 69.50 137 PRO A O 1
ATOM 1037 N N . PRO A 1 138 ? 0.428 5.904 33.349 1.00 63.09 138 PRO A N 1
ATOM 1038 C CA . PRO A 1 138 ? 1.854 6.138 33.445 1.00 63.09 138 PRO A CA 1
ATOM 1039 C C . PRO A 1 138 ? 2.459 4.907 34.113 1.00 63.09 138 PRO A C 1
ATOM 1041 O O . PRO A 1 138 ? 2.190 4.615 35.271 1.00 63.09 138 PRO A O 1
ATOM 1044 N N . THR A 1 139 ? 3.226 4.123 33.354 1.00 60.72 139 THR A N 1
ATOM 1045 C CA . THR A 1 139 ? 4.066 3.089 33.952 1.00 60.72 139 THR A CA 1
ATOM 1046 C C . THR A 1 139 ? 4.956 3.807 34.945 1.00 60.72 139 THR A C 1
ATOM 1048 O O . THR A 1 139 ? 5.705 4.674 34.501 1.00 60.72 139 THR A O 1
ATOM 1051 N N . ASP A 1 140 ? 4.881 3.475 36.232 1.00 57.84 140 ASP A N 1
ATOM 1052 C CA . ASP A 1 140 ? 5.835 3.947 37.233 1.00 57.84 140 ASP A CA 1
ATOM 1053 C C . ASP A 1 140 ? 7.243 3.539 36.778 1.00 57.84 140 ASP A C 1
ATOM 1055 O O . ASP A 1 140 ? 7.684 2.393 36.919 1.00 57.84 140 ASP A O 1
ATOM 1059 N N . VAL A 1 141 ? 7.924 4.465 36.099 1.00 53.72 141 VAL A N 1
ATOM 1060 C CA . VAL A 1 141 ? 9.229 4.224 35.490 1.00 53.72 141 VAL A CA 1
ATOM 1061 C C . VAL A 1 141 ? 10.266 4.333 36.598 1.00 53.72 141 VAL A C 1
ATOM 1063 O O . VAL A 1 141 ? 10.789 5.404 36.881 1.00 53.72 141 VAL A O 1
ATOM 1066 N N . HIS A 1 142 ? 10.590 3.209 37.231 1.00 55.56 142 HIS A N 1
ATOM 1067 C CA . HIS A 1 142 ? 11.881 3.075 37.902 1.00 55.56 142 HIS A CA 1
ATOM 1068 C C . HIS A 1 142 ? 12.977 3.020 36.831 1.00 55.56 142 HIS A C 1
ATOM 1070 O O . HIS A 1 142 ? 12.970 2.127 35.981 1.00 55.56 142 HIS A O 1
ATOM 1076 N N . ALA A 1 143 ? 13.889 3.993 36.869 1.00 56.00 143 ALA A N 1
ATOM 1077 C CA . ALA A 1 143 ? 14.835 4.336 35.804 1.00 56.00 143 ALA A CA 1
ATOM 1078 C C . ALA A 1 143 ? 15.864 3.244 35.428 1.00 56.00 143 ALA A C 1
ATOM 1080 O O . ALA A 1 143 ? 16.546 3.375 34.418 1.00 56.00 143 ALA A O 1
ATOM 1081 N N . ASP A 1 144 ? 15.949 2.137 36.168 1.00 61.94 144 ASP A N 1
ATOM 1082 C CA . ASP A 1 144 ? 17.179 1.335 36.205 1.00 61.94 144 ASP A CA 1
ATOM 1083 C C . ASP A 1 144 ? 17.233 0.043 35.373 1.00 61.94 144 ASP A C 1
ATOM 1085 O O . ASP A 1 144 ? 18.186 -0.720 35.515 1.00 61.94 144 ASP A O 1
ATOM 1089 N N . ARG A 1 145 ? 16.284 -0.280 34.478 1.00 62.09 145 ARG A N 1
ATOM 1090 C CA . ARG A 1 145 ? 16.382 -1.563 33.733 1.00 62.09 145 ARG A CA 1
ATOM 1091 C C . ARG A 1 145 ? 15.966 -1.526 32.269 1.00 62.09 145 ARG A C 1
ATOM 1093 O O . ARG A 1 145 ? 14.807 -1.757 31.934 1.00 62.09 145 ARG A O 1
ATOM 1100 N N . TRP A 1 146 ? 16.973 -1.464 31.395 1.00 60.41 146 TRP A N 1
ATOM 1101 C CA . TRP A 1 146 ? 16.894 -1.854 29.979 1.00 60.41 146 TRP A CA 1
ATOM 1102 C C . TRP A 1 146 ? 16.287 -3.250 29.761 1.00 60.41 146 TRP A C 1
ATOM 1104 O O . TRP A 1 146 ? 15.551 -3.459 28.799 1.00 60.41 146 TRP A O 1
ATOM 1114 N N . HIS A 1 147 ? 16.492 -4.190 30.690 1.00 59.84 147 HIS A N 1
ATOM 1115 C CA . HIS A 1 147 ? 15.884 -5.526 30.627 1.00 59.84 147 HIS A CA 1
ATOM 1116 C C . HIS A 1 147 ? 14.345 -5.503 30.646 1.00 59.84 147 HIS A C 1
ATOM 1118 O O . HIS A 1 147 ? 13.715 -6.396 30.088 1.00 59.84 147 HIS A O 1
ATOM 1124 N N . ARG A 1 148 ? 13.724 -4.440 31.179 1.00 59.62 148 ARG A N 1
ATOM 1125 C CA . ARG A 1 148 ? 12.263 -4.306 31.210 1.00 59.62 148 ARG A CA 1
ATOM 1126 C C . ARG A 1 148 ? 11.661 -3.842 29.880 1.00 59.62 148 ARG A C 1
ATOM 1128 O O . ARG A 1 148 ? 10.477 -4.065 29.667 1.00 59.62 148 ARG A O 1
ATOM 1135 N N . VAL A 1 149 ? 12.442 -3.256 28.963 1.00 58.41 149 VAL A N 1
ATOM 1136 C CA . VAL A 1 149 ? 11.966 -2.943 27.596 1.00 58.41 149 VAL A CA 1
ATOM 1137 C C . VAL A 1 149 ? 11.614 -4.235 26.856 1.00 58.41 149 VAL A C 1
ATOM 1139 O O . VAL A 1 149 ? 10.599 -4.293 26.168 1.00 58.41 149 VAL A O 1
ATOM 1142 N N . LEU A 1 150 ? 12.397 -5.297 27.068 1.00 63.22 150 LEU A N 1
ATOM 1143 C CA . LEU A 1 150 ? 12.110 -6.626 26.530 1.00 63.22 150 LEU A CA 1
ATOM 1144 C C . LEU A 1 150 ? 10.924 -7.296 27.246 1.00 63.22 150 LEU A C 1
ATOM 1146 O O . LEU A 1 150 ? 10.106 -7.928 26.583 1.00 63.22 150 LEU A O 1
ATOM 1150 N N . ASP A 1 151 ? 10.759 -7.099 28.558 1.00 59.88 151 ASP A N 1
ATOM 1151 C CA . ASP A 1 151 ? 9.583 -7.609 29.287 1.00 59.88 151 ASP A CA 1
ATOM 1152 C C . ASP A 1 151 ? 8.283 -6.865 28.927 1.00 59.88 151 ASP A C 1
ATOM 1154 O O . ASP A 1 151 ? 7.215 -7.469 28.855 1.00 59.88 151 ASP A O 1
ATOM 1158 N N . LEU A 1 152 ? 8.363 -5.578 28.579 1.00 54.12 152 LEU A N 1
ATOM 1159 C CA . LEU A 1 152 ? 7.251 -4.801 28.018 1.00 54.12 152 LEU A CA 1
ATOM 1160 C C . LEU A 1 152 ? 6.836 -5.297 26.622 1.00 54.12 152 LEU A C 1
ATOM 1162 O O . LEU A 1 152 ? 5.676 -5.158 26.234 1.00 54.12 152 LEU A O 1
ATOM 1166 N N . LEU A 1 153 ? 7.751 -5.925 25.875 1.00 56.03 153 LEU A N 1
ATOM 1167 C CA . LEU A 1 153 ? 7.421 -6.652 24.644 1.00 56.03 153 LEU A CA 1
ATOM 1168 C C . LEU A 1 153 ? 6.815 -8.041 24.927 1.00 56.03 153 LEU A C 1
ATOM 1170 O O . LEU A 1 153 ? 6.211 -8.625 24.027 1.00 56.03 153 LEU A O 1
ATOM 1174 N N . ARG A 1 154 ? 6.906 -8.557 26.159 1.00 56.72 154 ARG A N 1
ATOM 1175 C CA . ARG A 1 154 ? 6.366 -9.867 26.569 1.00 56.72 154 ARG A CA 1
ATOM 1176 C C . ARG A 1 154 ? 5.007 -9.816 27.262 1.00 56.72 154 ARG A C 1
ATOM 1178 O O . ARG A 1 154 ? 4.436 -10.878 27.494 1.00 56.72 154 ARG A O 1
ATOM 1185 N N . LEU A 1 155 ? 4.468 -8.634 27.566 1.00 49.62 155 LEU A N 1
ATOM 1186 C CA . LEU A 1 155 ? 3.144 -8.541 28.186 1.00 49.62 155 LEU A CA 1
ATOM 1187 C C . LEU A 1 155 ? 2.078 -9.239 27.313 1.00 49.62 155 LEU A C 1
ATOM 1189 O O . LEU A 1 155 ? 2.087 -9.067 26.081 1.00 49.62 155 LEU A O 1
ATOM 1193 N N . PRO A 1 156 ? 1.196 -10.052 27.930 1.00 47.50 156 PRO A N 1
ATOM 1194 C CA . PRO A 1 156 ? 0.164 -10.792 27.219 1.00 47.50 156 PRO A CA 1
ATOM 1195 C C . PRO A 1 156 ? -0.769 -9.812 26.496 1.00 47.50 156 PRO A C 1
ATOM 1197 O O . PRO A 1 156 ? -0.974 -8.698 26.979 1.00 47.50 156 PRO A O 1
ATOM 1200 N N . PRO A 1 157 ? -1.294 -10.180 25.312 1.00 51.53 157 PRO A N 1
ATOM 1201 C CA . PRO A 1 157 ? -2.212 -9.324 24.575 1.00 51.53 157 PRO A CA 1
ATOM 1202 C C . PRO A 1 157 ? -3.418 -9.038 25.468 1.00 51.53 157 PRO A C 1
ATOM 1204 O O . PRO A 1 157 ? -4.165 -9.953 25.803 1.00 51.53 157 PRO A O 1
ATOM 1207 N N . GLU A 1 158 ? -3.562 -7.783 25.892 1.00 48.47 158 GLU A N 1
ATOM 1208 C CA . GLU A 1 158 ? -4.696 -7.345 26.693 1.00 48.47 158 GLU A CA 1
ATOM 1209 C C . GLU A 1 158 ? -5.993 -7.753 25.989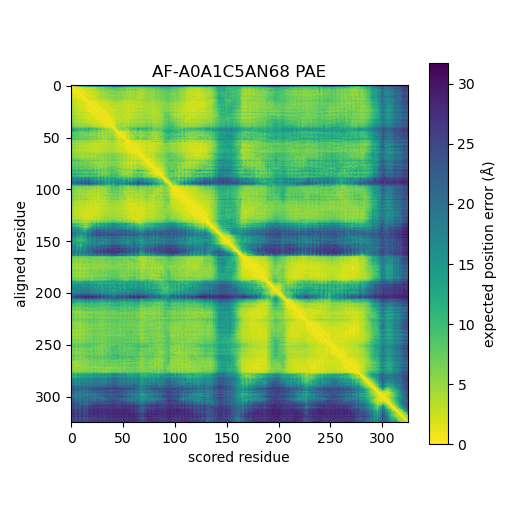 1.00 48.47 158 GLU A C 1
ATOM 1211 O O . GLU A 1 158 ? -6.248 -7.420 24.831 1.00 48.47 158 GLU A O 1
ATOM 1216 N N . THR A 1 159 ? -6.792 -8.538 26.701 1.00 45.75 159 THR A N 1
ATOM 1217 C CA . THR A 1 159 ? -8.085 -9.072 26.273 1.00 45.75 159 THR A CA 1
ATOM 1218 C C . THR A 1 159 ? -9.227 -8.065 26.456 1.00 45.75 159 THR A C 1
ATOM 1220 O O . THR A 1 159 ? -10.393 -8.455 26.464 1.00 45.75 159 THR A O 1
ATOM 1223 N N . SER A 1 160 ? -8.937 -6.775 26.622 1.00 43.44 160 SER A N 1
ATOM 1224 C CA . SER A 1 160 ? -9.934 -5.739 26.895 1.00 43.44 160 SER A CA 1
ATOM 1225 C C . SER A 1 160 ? -10.386 -5.021 25.615 1.00 43.44 160 SER A C 1
ATOM 1227 O O . SER A 1 160 ? -9.588 -4.491 24.849 1.00 43.44 160 SER A O 1
ATOM 1229 N N . GLY A 1 161 ? -11.705 -4.979 25.398 1.00 45.03 161 GLY A N 1
ATOM 1230 C CA . GLY A 1 161 ? -12.343 -3.949 24.566 1.00 45.03 161 GLY A CA 1
ATOM 1231 C C . GLY A 1 161 ? -12.257 -4.142 23.052 1.00 45.03 161 GLY A C 1
ATOM 1232 O O . GLY A 1 161 ? -11.870 -3.246 22.305 1.00 45.03 161 GLY A O 1
ATOM 1233 N N . VAL A 1 162 ? -12.639 -5.328 22.592 1.00 52.25 162 VAL A N 1
ATOM 1234 C CA . VAL A 1 162 ? -12.894 -5.674 21.189 1.00 52.25 162 VAL A CA 1
ATOM 1235 C C . VAL A 1 162 ? -13.963 -4.738 20.605 1.00 52.25 162 VAL A C 1
ATOM 1237 O O . VAL A 1 162 ? -15.067 -4.723 21.129 1.00 52.25 162 VAL A O 1
ATOM 1240 N N . LEU A 1 163 ? -13.638 -3.976 19.545 1.00 51.41 163 LEU A N 1
ATOM 1241 C CA . LEU A 1 163 ? -14.484 -3.672 18.361 1.00 51.41 163 LEU A CA 1
ATOM 1242 C C . LEU A 1 163 ? -13.952 -2.516 17.470 1.00 51.41 163 LEU A C 1
ATOM 1244 O O . LEU A 1 163 ? -13.819 -2.751 16.264 1.00 51.41 163 LEU A O 1
ATOM 1248 N N . PRO A 1 164 ? -13.560 -1.317 17.966 1.00 54.81 164 PRO A N 1
ATOM 1249 C CA . PRO A 1 164 ? -13.191 -0.203 17.073 1.00 54.81 164 PRO A CA 1
ATOM 1250 C C . PRO A 1 164 ? -11.917 -0.480 16.255 1.00 54.81 164 PRO A C 1
ATOM 1252 O O . PRO A 1 164 ? -11.793 -0.062 15.101 1.00 54.81 164 PRO A O 1
ATOM 1255 N N . ASN A 1 165 ? -11.000 -1.287 16.793 1.00 67.62 165 ASN A N 1
ATOM 1256 C CA . ASN A 1 165 ? -9.761 -1.648 16.104 1.00 67.62 165 ASN A CA 1
ATOM 1257 C C . ASN A 1 165 ? -9.975 -2.574 14.897 1.00 67.62 165 ASN A C 1
ATOM 1259 O O . ASN A 1 165 ? -9.177 -2.538 13.961 1.00 67.62 165 ASN A O 1
ATOM 1263 N N . ALA A 1 166 ? -11.041 -3.382 14.867 1.00 75.31 166 ALA A N 1
ATOM 1264 C CA . ALA A 1 166 ? -11.263 -4.318 13.765 1.00 75.31 166 ALA A CA 1
ATOM 1265 C C . ALA A 1 166 ? -11.642 -3.585 12.471 1.00 75.31 166 ALA A C 1
ATOM 1267 O O . ALA A 1 166 ? -11.079 -3.880 11.418 1.00 75.31 166 ALA A O 1
ATOM 1268 N N . ARG A 1 167 ? -12.536 -2.586 12.539 1.00 78.12 167 ARG A N 1
ATOM 1269 C CA . ARG A 1 167 ? -12.968 -1.807 11.364 1.00 78.12 167 ARG A CA 1
ATOM 1270 C C . ARG A 1 167 ? -11.827 -0.955 10.791 1.00 78.12 167 ARG A C 1
ATOM 1272 O O . ARG A 1 167 ? -11.632 -0.963 9.575 1.00 78.12 167 ARG A O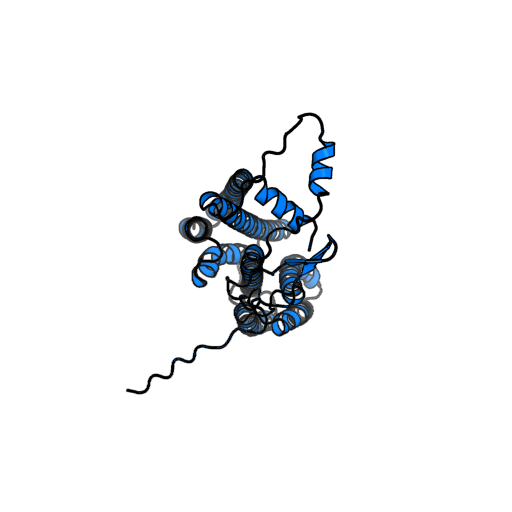 1
ATOM 1279 N N . ARG A 1 168 ? -11.018 -0.327 11.655 1.00 79.50 168 ARG A N 1
ATOM 1280 C CA . ARG A 1 168 ? -9.816 0.438 11.264 1.00 79.50 168 ARG A CA 1
ATOM 1281 C C . ARG A 1 168 ? -8.770 -0.426 10.587 1.00 79.50 168 ARG A C 1
ATOM 1283 O O . ARG A 1 168 ? -8.333 -0.128 9.476 1.00 79.50 168 ARG A O 1
ATOM 1290 N N . ARG A 1 169 ? -8.395 -1.531 11.243 1.00 80.38 169 ARG A N 1
ATOM 1291 C CA . ARG A 1 169 ? -7.460 -2.516 10.681 1.00 80.38 169 ARG A CA 1
ATOM 1292 C C . ARG A 1 169 ? -7.974 -3.055 9.366 1.00 80.38 169 ARG A C 1
ATOM 1294 O O . ARG A 1 169 ? -7.172 -3.260 8.457 1.00 80.38 169 ARG A O 1
ATOM 1301 N N . ARG A 1 170 ? -9.300 -3.225 9.266 1.00 83.25 170 ARG A N 1
ATOM 1302 C CA . ARG A 1 170 ? -9.922 -3.613 8.018 1.00 83.25 170 ARG A CA 1
ATOM 1303 C C . ARG A 1 170 ? -9.622 -2.555 6.942 1.00 83.25 170 ARG A C 1
ATOM 1305 O O . ARG A 1 170 ? -8.772 -2.752 6.082 1.00 83.25 170 ARG A O 1
ATOM 1312 N N . ARG A 1 171 ? -10.181 -1.354 7.065 1.00 82.31 171 ARG A N 1
ATOM 1313 C CA . ARG A 1 171 ? -9.969 -0.269 6.084 1.00 82.31 171 ARG A CA 1
ATOM 1314 C C . ARG A 1 171 ? -8.511 -0.082 5.659 1.00 82.31 171 ARG A C 1
ATOM 1316 O O . ARG A 1 171 ? -8.242 0.061 4.472 1.00 82.31 171 ARG A O 1
ATOM 1323 N N . PHE A 1 172 ? -7.573 -0.163 6.597 1.00 83.50 172 PHE A N 1
ATOM 1324 C CA . PHE A 1 172 ? -6.158 -0.010 6.294 1.00 83.50 172 PHE A CA 1
ATOM 1325 C C . PHE A 1 172 ? -5.566 -1.121 5.416 1.00 83.50 172 PHE A C 1
ATOM 1327 O O . PHE A 1 172 ? -4.767 -0.828 4.530 1.00 83.50 172 PHE A O 1
ATOM 1334 N N . LEU A 1 173 ? -5.943 -2.389 5.620 1.00 85.88 173 LEU A N 1
ATOM 1335 C CA . LEU A 1 173 ? -5.501 -3.460 4.721 1.00 85.88 173 LEU A CA 1
ATOM 1336 C C . LEU A 1 173 ? -6.151 -3.314 3.340 1.00 85.88 173 LEU A C 1
ATOM 1338 O O . LEU A 1 173 ? -5.461 -3.508 2.350 1.00 85.88 173 LEU A O 1
ATOM 1342 N N . GLN A 1 174 ? -7.433 -2.931 3.253 1.00 86.88 174 GLN A N 1
ATOM 1343 C CA . GLN A 1 174 ? -8.076 -2.649 1.959 1.00 86.88 174 GLN A CA 1
ATOM 1344 C C . GLN A 1 174 ? -7.351 -1.531 1.212 1.00 86.88 174 GLN A C 1
ATOM 1346 O O . GLN A 1 174 ? -7.090 -1.672 0.022 1.00 86.88 174 GLN A O 1
ATOM 1351 N N . VAL A 1 175 ? -6.972 -0.458 1.911 1.00 85.06 175 VAL A N 1
ATOM 1352 C CA . VAL A 1 175 ? -6.138 0.604 1.344 1.00 85.06 175 VAL A CA 1
ATOM 1353 C C . VAL A 1 175 ? -4.803 0.025 0.876 1.00 85.06 175 VAL A C 1
ATOM 1355 O O . VAL A 1 175 ? -4.478 0.172 -0.291 1.00 85.06 175 VAL A O 1
ATOM 1358 N N . LYS A 1 176 ? -4.067 -0.719 1.710 1.00 87.62 176 LYS A N 1
ATOM 1359 C CA . LYS A 1 176 ? -2.797 -1.362 1.318 1.00 87.62 176 LYS A CA 1
ATOM 1360 C C . LYS A 1 176 ? -2.921 -2.255 0.077 1.00 87.62 176 LYS A C 1
ATOM 1362 O O . LYS A 1 176 ? -2.066 -2.196 -0.801 1.00 87.62 176 LYS A O 1
ATOM 1367 N N . VAL A 1 177 ? -3.990 -3.044 -0.014 1.00 89.62 177 VAL A N 1
ATOM 1368 C CA . VAL A 1 177 ? -4.280 -3.890 -1.177 1.00 89.62 177 VAL A CA 1
ATOM 1369 C C . VAL A 1 177 ? -4.529 -3.027 -2.414 1.00 89.62 177 VAL A C 1
ATOM 1371 O O . VAL A 1 177 ? -3.884 -3.251 -3.433 1.00 89.62 177 VAL A O 1
ATOM 1374 N N . LEU A 1 178 ? -5.378 -1.999 -2.327 1.00 88.31 178 LEU A N 1
ATOM 1375 C CA . LEU A 1 178 ? -5.628 -1.073 -3.440 1.00 88.31 178 LEU A CA 1
ATOM 1376 C C . LEU A 1 178 ? -4.347 -0.372 -3.902 1.00 88.31 178 LEU A C 1
ATOM 1378 O O . LEU A 1 178 ? -4.082 -0.318 -5.098 1.00 88.31 178 LEU A O 1
ATOM 1382 N N . ILE A 1 179 ? -3.525 0.094 -2.962 1.00 84.56 179 ILE A N 1
ATOM 1383 C CA . ILE A 1 179 ? -2.213 0.684 -3.246 1.00 84.56 179 ILE A CA 1
ATOM 1384 C C . ILE A 1 179 ? -1.361 -0.308 -4.023 1.00 84.56 179 ILE A C 1
ATOM 1386 O O . ILE A 1 179 ? -0.826 0.050 -5.063 1.00 84.56 179 ILE A O 1
ATOM 1390 N N . SER A 1 180 ? -1.270 -1.559 -3.565 1.00 87.56 180 SER A N 1
ATOM 1391 C CA . SER A 1 180 ? -0.467 -2.574 -4.249 1.00 87.56 180 SER A CA 1
ATOM 1392 C C . SER A 1 180 ? -0.938 -2.835 -5.683 1.00 87.56 180 SER A C 1
ATOM 1394 O O . SER A 1 180 ? -0.106 -2.971 -6.572 1.00 87.56 180 SER A O 1
ATOM 1396 N N . VAL A 1 181 ? -2.254 -2.825 -5.936 1.00 89.31 181 VAL A N 1
ATOM 1397 C CA . VAL A 1 181 ? -2.813 -2.977 -7.290 1.00 89.31 181 VAL A CA 1
ATOM 1398 C C . VAL A 1 181 ? -2.452 -1.784 -8.168 1.00 89.31 181 VAL A C 1
ATOM 1400 O O . VAL A 1 181 ? -2.038 -1.976 -9.306 1.00 89.31 181 VAL A O 1
ATOM 1403 N N . LEU A 1 182 ? -2.576 -0.561 -7.646 1.00 84.81 182 LEU A N 1
ATOM 1404 C CA . LEU A 1 182 ? -2.245 0.651 -8.395 1.00 84.81 182 LEU A CA 1
ATOM 1405 C C . LEU A 1 182 ? -0.732 0.763 -8.663 1.00 84.81 182 LEU A C 1
ATOM 1407 O O . LEU A 1 182 ? -0.342 1.237 -9.729 1.00 84.81 182 LEU A O 1
ATOM 1411 N N . VAL A 1 183 ? 0.120 0.310 -7.731 1.00 82.50 183 VAL A N 1
ATOM 1412 C CA . VAL A 1 183 ? 1.578 0.222 -7.942 1.00 82.50 183 VAL A CA 1
ATOM 1413 C C . VAL A 1 183 ? 1.867 -0.748 -9.071 1.00 82.50 183 VAL A C 1
ATOM 1415 O O . VAL A 1 183 ? 2.495 -0.344 -10.039 1.00 82.50 183 VAL A O 1
ATOM 1418 N N . LEU A 1 184 ? 1.338 -1.973 -9.007 1.00 85.00 184 LEU A N 1
ATOM 1419 C CA . LEU A 1 184 ? 1.521 -2.941 -10.087 1.00 85.00 184 LEU A CA 1
ATOM 1420 C C . LEU A 1 184 ? 1.005 -2.410 -11.433 1.00 85.00 184 LEU A C 1
ATOM 1422 O O . LEU A 1 184 ? 1.676 -2.574 -12.444 1.00 85.00 184 LEU A O 1
ATOM 1426 N N . TYR A 1 185 ? -0.151 -1.738 -11.445 1.00 86.00 185 TYR A N 1
ATOM 1427 C CA . TYR A 1 185 ? -0.708 -1.126 -12.654 1.00 86.00 185 TYR A CA 1
ATOM 1428 C C . TYR A 1 185 ? 0.256 -0.114 -13.264 1.00 86.00 185 TYR A C 1
ATOM 1430 O O . TYR A 1 185 ? 0.501 -0.142 -14.463 1.00 86.00 185 TYR A O 1
ATOM 1438 N N . SER A 1 186 ? 0.807 0.763 -12.425 1.00 79.94 186 SER A N 1
ATOM 1439 C CA . SER A 1 186 ? 1.721 1.819 -12.855 1.00 79.94 186 SER A CA 1
ATOM 1440 C C . SER A 1 186 ? 3.060 1.245 -13.320 1.00 79.94 186 SER A C 1
ATOM 1442 O O . SER A 1 186 ? 3.582 1.692 -14.332 1.00 79.94 186 SER A O 1
ATOM 1444 N N . THR A 1 187 ? 3.587 0.238 -12.617 1.00 78.00 187 THR A N 1
ATOM 1445 C CA . THR A 1 187 ? 4.839 -0.449 -12.969 1.00 78.00 187 THR A CA 1
ATOM 1446 C C . THR A 1 187 ? 4.731 -1.209 -14.289 1.00 78.00 187 THR A C 1
ATOM 1448 O O . THR A 1 187 ? 5.686 -1.224 -15.055 1.00 78.00 187 THR A O 1
ATOM 1451 N N . PHE A 1 188 ? 3.587 -1.838 -14.568 1.00 79.94 188 PHE A N 1
ATOM 1452 C CA . PHE A 1 188 ? 3.373 -2.635 -15.781 1.00 79.94 188 PHE A CA 1
ATOM 1453 C C . PHE A 1 188 ? 2.550 -1.899 -16.842 1.00 79.94 188 PHE A C 1
ATOM 1455 O O . PHE A 1 188 ? 1.894 -2.532 -17.672 1.00 79.94 188 PHE A O 1
ATOM 1462 N N . ASN A 1 189 ? 2.551 -0.564 -16.813 1.00 78.12 189 ASN A N 1
ATOM 1463 C CA . ASN A 1 189 ? 1.824 0.225 -17.792 1.00 78.12 189 ASN A CA 1
ATOM 1464 C C . ASN A 1 189 ? 2.554 0.239 -19.147 1.00 78.12 189 ASN A C 1
ATOM 1466 O O . ASN A 1 189 ? 3.654 0.780 -19.228 1.00 78.12 189 ASN A O 1
ATOM 1470 N N . PRO A 1 190 ? 1.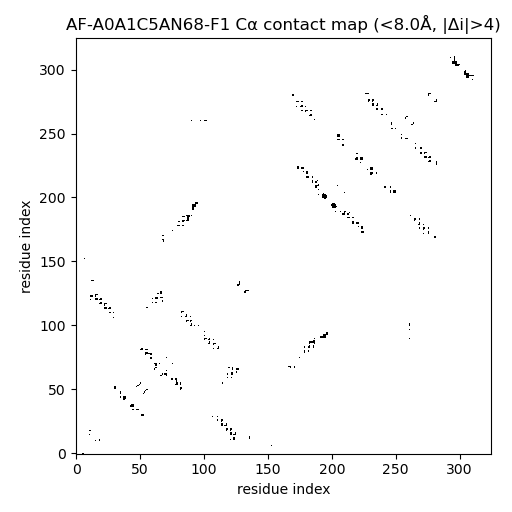961 -0.298 -20.233 1.00 64.00 190 PRO A N 1
ATOM 1471 C CA . PRO A 1 190 ? 2.600 -0.296 -21.548 1.00 64.00 190 PRO A CA 1
ATOM 1472 C C . PRO A 1 190 ? 2.751 1.114 -22.140 1.00 64.00 190 PRO A C 1
ATOM 1474 O O . PRO A 1 190 ? 3.489 1.294 -23.104 1.00 64.00 190 PRO A O 1
ATOM 1477 N N . THR A 1 191 ? 2.066 2.127 -21.591 1.00 65.12 191 THR A N 1
ATOM 1478 C CA . THR A 1 191 ? 2.141 3.504 -22.102 1.00 65.12 191 THR A CA 1
ATOM 1479 C C . THR A 1 191 ? 3.333 4.299 -21.578 1.00 65.12 191 THR A C 1
ATOM 1481 O O . THR A 1 191 ? 3.507 5.438 -22.002 1.00 65.12 191 THR A O 1
ATOM 1484 N N . THR A 1 192 ? 4.118 3.771 -20.635 1.00 61.53 192 THR A N 1
ATOM 1485 C CA . THR A 1 192 ? 5.363 4.416 -20.192 1.00 61.53 192 THR A CA 1
ATOM 1486 C C . THR A 1 192 ? 6.514 3.937 -21.075 1.00 61.53 192 THR A C 1
ATOM 1488 O O . THR A 1 192 ? 6.976 2.814 -20.874 1.00 61.53 192 THR A O 1
ATOM 1491 N N . PRO A 1 193 ? 6.964 4.738 -22.065 1.00 57.91 193 PRO A N 1
ATOM 1492 C CA . PRO A 1 193 ? 8.120 4.374 -22.871 1.00 57.91 193 PRO A CA 1
ATOM 1493 C C . PRO A 1 193 ? 9.340 4.297 -21.954 1.00 57.91 193 PRO A C 1
ATOM 1495 O O . PRO A 1 193 ? 9.604 5.236 -21.199 1.00 57.91 193 PRO A O 1
ATOM 1498 N N . LEU A 1 194 ? 10.074 3.188 -22.013 1.00 59.78 194 LEU A N 1
ATOM 1499 C CA . LEU A 1 194 ? 11.464 3.226 -21.593 1.00 59.78 194 LEU A CA 1
ATOM 1500 C C . LEU A 1 194 ? 12.277 3.732 -22.776 1.00 59.78 194 LEU A C 1
ATOM 1502 O O . LEU A 1 194 ? 11.949 3.512 -23.938 1.00 59.78 194 LEU A O 1
ATOM 1506 N N . TYR A 1 195 ? 13.306 4.484 -22.456 1.00 59.62 195 TYR A N 1
ATOM 1507 C CA . TYR A 1 195 ? 14.280 4.932 -23.429 1.00 59.62 195 TYR A CA 1
ATOM 1508 C C . TYR A 1 195 ? 15.488 3.986 -23.379 1.00 59.62 195 TYR A C 1
ATOM 1510 O O . TYR A 1 195 ? 15.532 3.069 -22.563 1.00 59.62 195 TYR A O 1
ATOM 1518 N N . ASP A 1 196 ? 16.476 4.148 -24.230 1.00 64.44 196 ASP A N 1
ATOM 1519 C CA . ASP A 1 196 ? 17.796 3.561 -24.022 1.00 64.44 196 ASP A CA 1
ATOM 1520 C C . ASP A 1 196 ? 18.824 4.653 -23.743 1.00 64.44 196 ASP A C 1
ATOM 1522 O O . ASP A 1 196 ? 18.478 5.822 -23.564 1.00 64.44 196 ASP A O 1
ATOM 1526 N N . GLU A 1 197 ? 20.101 4.277 -23.696 1.00 61.94 197 GLU A N 1
ATOM 1527 C CA . GLU A 1 197 ? 21.196 5.247 -23.600 1.00 61.94 197 GLU A CA 1
ATOM 1528 C C . GLU A 1 197 ? 21.240 6.211 -24.804 1.00 61.94 197 GLU A C 1
ATOM 1530 O O . GLU A 1 197 ? 21.732 7.330 -24.664 1.00 61.94 197 GLU A O 1
ATOM 1535 N N . SER A 1 198 ? 20.691 5.815 -25.960 1.00 71.38 198 SER A N 1
ATOM 1536 C CA . SER A 1 198 ? 20.523 6.645 -27.164 1.00 71.38 198 SER A CA 1
ATOM 1537 C C . SER A 1 198 ? 19.394 7.672 -27.036 1.00 71.38 198 SER A C 1
ATOM 1539 O O . SER A 1 198 ? 19.331 8.610 -27.829 1.00 71.38 198 SER A O 1
ATOM 1541 N N . GLY A 1 199 ? 18.491 7.501 -26.065 1.00 62.00 199 GLY A N 1
ATOM 1542 C CA . GLY A 1 199 ? 17.236 8.244 -25.991 1.00 62.00 199 GLY A CA 1
ATOM 1543 C C . GLY A 1 199 ? 16.163 7.738 -26.961 1.00 62.00 199 GLY A C 1
ATOM 1544 O O . GLY A 1 199 ? 15.142 8.407 -27.122 1.00 62.00 199 GLY A O 1
ATOM 1545 N N . ASP A 1 200 ? 16.360 6.574 -27.581 1.00 67.50 200 ASP A N 1
ATOM 1546 C CA . ASP A 1 200 ? 15.349 5.919 -28.404 1.00 67.50 200 ASP A CA 1
ATOM 1547 C C . ASP A 1 200 ? 14.380 5.153 -27.506 1.00 67.50 200 ASP A C 1
ATOM 1549 O O . ASP A 1 200 ? 14.777 4.497 -26.544 1.00 67.50 200 ASP A O 1
ATOM 1553 N N . ALA A 1 201 ? 13.082 5.241 -27.803 1.00 58.62 201 ALA A N 1
ATOM 1554 C CA . ALA A 1 201 ? 12.065 4.524 -27.047 1.00 58.62 201 ALA A CA 1
ATOM 1555 C C . ALA A 1 201 ? 12.193 3.011 -27.299 1.00 58.62 201 ALA A C 1
ATOM 1557 O O . ALA A 1 201 ? 11.654 2.479 -28.271 1.00 58.62 201 ALA A O 1
ATOM 1558 N N . ILE A 1 202 ? 12.897 2.305 -26.417 1.00 60.91 202 ILE A N 1
ATOM 1559 C CA . ILE A 1 202 ? 12.837 0.851 -26.347 1.00 60.91 202 ILE A CA 1
ATOM 1560 C C . ILE A 1 202 ? 11.588 0.519 -25.556 1.00 60.91 202 ILE A C 1
ATOM 1562 O O . ILE A 1 202 ? 11.522 0.815 -24.375 1.00 60.91 202 ILE A O 1
ATOM 1566 N N . TYR A 1 203 ? 10.603 -0.123 -26.173 1.00 55.00 203 TYR A N 1
ATOM 1567 C CA . TYR A 1 203 ? 9.479 -0.711 -25.445 1.00 55.00 203 TYR A CA 1
ATOM 1568 C C . TYR A 1 203 ? 9.951 -2.014 -24.789 1.00 55.00 203 TYR A C 1
ATOM 1570 O O . TYR A 1 203 ? 10.045 -3.027 -25.488 1.00 55.00 203 TYR A O 1
ATOM 1578 N N . PRO A 1 204 ? 10.285 -2.055 -23.486 1.00 51.22 204 PRO A N 1
ATOM 1579 C CA . PRO A 1 204 ? 10.765 -3.266 -22.867 1.00 51.22 204 PRO A CA 1
ATOM 1580 C C . PRO A 1 204 ? 9.529 -3.957 -22.318 1.00 51.22 204 PRO A C 1
ATOM 1582 O O . PRO A 1 204 ? 8.657 -3.340 -21.712 1.00 51.22 204 PRO A O 1
ATOM 1585 N N . GLN A 1 205 ? 9.502 -5.266 -22.494 1.00 54.47 205 GLN A N 1
ATOM 1586 C CA . GLN A 1 205 ? 8.431 -6.178 -22.113 1.00 54.47 205 GLN A CA 1
ATOM 1587 C C . GLN A 1 205 ? 7.365 -6.414 -23.187 1.00 54.47 205 GLN A C 1
ATOM 1589 O O . GLN A 1 205 ? 6.972 -5.509 -23.924 1.00 54.47 205 GLN A O 1
ATOM 1594 N N . PRO A 1 206 ? 6.884 -7.668 -23.286 1.00 55.38 206 PRO A N 1
ATOM 1595 C CA . PRO A 1 206 ? 5.798 -8.008 -24.184 1.00 55.38 206 PRO A CA 1
ATOM 1596 C C . PRO A 1 206 ? 4.596 -7.145 -23.808 1.00 55.38 206 PRO A C 1
ATOM 1598 O O . PRO A 1 206 ? 4.056 -7.287 -22.715 1.00 55.38 206 PRO A O 1
ATOM 1601 N N . VAL A 1 207 ? 4.163 -6.277 -24.721 1.00 61.81 207 VAL A N 1
ATOM 1602 C CA . VAL A 1 207 ? 2.926 -5.478 -24.629 1.00 61.81 207 VAL A CA 1
ATOM 1603 C C . VAL A 1 207 ? 1.763 -6.314 -24.061 1.00 61.81 207 VAL A C 1
ATOM 1605 O O . VAL A 1 207 ? 1.019 -5.859 -23.195 1.00 61.81 207 VAL A O 1
ATOM 1608 N N . LEU A 1 208 ? 1.724 -7.598 -24.432 1.00 68.00 208 LEU A N 1
ATOM 1609 C CA . LEU A 1 208 ? 0.844 -8.639 -23.899 1.00 68.00 208 LEU A CA 1
ATOM 1610 C C . LEU A 1 208 ? 0.797 -8.743 -22.363 1.00 68.00 208 LEU A C 1
ATOM 1612 O O . LEU A 1 208 ? -0.282 -8.929 -21.813 1.00 68.00 208 LEU A O 1
ATOM 1616 N N . PHE A 1 209 ? 1.917 -8.648 -21.641 1.00 70.81 209 PHE A N 1
ATOM 1617 C CA . PHE A 1 209 ? 1.914 -8.755 -20.177 1.00 70.81 209 PHE A CA 1
ATOM 1618 C C . PHE A 1 209 ? 1.257 -7.537 -19.518 1.00 70.81 209 PHE A C 1
ATOM 1620 O O . PHE A 1 209 ? 0.403 -7.699 -18.644 1.00 70.81 209 PHE A O 1
ATOM 1627 N N . GLY A 1 210 ? 1.606 -6.330 -19.976 1.00 76.06 210 GLY A N 1
ATOM 1628 C CA . GLY A 1 210 ? 0.982 -5.091 -19.512 1.00 76.06 210 GLY A CA 1
ATOM 1629 C C . GLY A 1 210 ? -0.521 -5.080 -19.794 1.00 76.06 210 GLY A C 1
ATOM 1630 O O . GLY A 1 210 ? -1.312 -4.780 -18.900 1.00 76.06 210 GLY A O 1
ATOM 1631 N N . GLU A 1 211 ? -0.934 -5.507 -20.990 1.00 82.62 211 GLU A N 1
ATOM 1632 C CA . GLU A 1 211 ? -2.344 -5.638 -21.380 1.00 82.62 211 GLU A CA 1
ATOM 1633 C C . GLU A 1 211 ? -3.108 -6.663 -20.530 1.00 82.62 211 GLU A C 1
ATOM 1635 O O . GLU A 1 211 ? -4.190 -6.366 -20.016 1.00 82.62 211 GLU A O 1
ATOM 1640 N N . LEU A 1 212 ? -2.538 -7.856 -20.313 1.00 83.25 212 LEU A N 1
ATOM 1641 C CA . LEU A 1 212 ? -3.131 -8.869 -19.434 1.00 83.25 212 LEU A CA 1
ATOM 1642 C C . LEU A 1 212 ? -3.286 -8.337 -18.006 1.00 83.25 212 LEU A C 1
ATOM 1644 O O . LEU A 1 212 ? -4.309 -8.578 -17.359 1.00 83.25 212 LEU A O 1
ATOM 1648 N N . PHE A 1 213 ? -2.303 -7.574 -17.522 1.00 83.06 213 PHE A N 1
ATOM 1649 C CA . PHE A 1 213 ? -2.385 -6.939 -16.215 1.00 83.06 213 PHE A CA 1
ATOM 1650 C C . PHE A 1 213 ? -3.474 -5.857 -16.167 1.00 83.06 213 PHE A C 1
ATOM 1652 O O . PHE A 1 213 ? -4.232 -5.808 -15.200 1.00 83.06 213 PHE A O 1
ATOM 1659 N N . HIS A 1 214 ? -3.624 -5.044 -17.219 1.00 84.31 214 HIS A N 1
ATOM 1660 C CA . HIS A 1 214 ? -4.687 -4.034 -17.329 1.00 84.31 214 HIS A CA 1
ATOM 1661 C C . HIS A 1 214 ? -6.078 -4.656 -17.206 1.00 84.31 214 HIS A C 1
ATOM 1663 O O . HIS A 1 214 ? -6.924 -4.152 -16.463 1.00 84.31 214 HIS A O 1
ATOM 1669 N N . ILE A 1 215 ? -6.295 -5.792 -17.872 1.00 89.06 215 ILE A N 1
ATOM 1670 C CA . ILE A 1 215 ? -7.546 -6.552 -17.769 1.00 89.06 215 ILE A CA 1
ATOM 1671 C C . ILE A 1 215 ? -7.758 -7.049 -16.332 1.00 89.06 215 ILE A C 1
ATOM 1673 O O . ILE A 1 215 ? -8.884 -7.031 -15.833 1.00 89.06 215 ILE A O 1
ATOM 1677 N N . LEU A 1 216 ? -6.688 -7.451 -15.639 1.00 90.12 216 LEU A N 1
ATOM 1678 C CA . LEU A 1 216 ? -6.741 -7.948 -14.264 1.00 90.12 216 LEU A CA 1
ATOM 1679 C C . LEU A 1 216 ? -6.966 -6.840 -13.215 1.00 90.12 216 LEU A C 1
ATOM 1681 O O . LEU A 1 216 ? -7.500 -7.102 -12.137 1.00 90.12 216 LEU A O 1
ATOM 1685 N N . VAL A 1 217 ? -6.596 -5.593 -13.499 1.00 90.06 217 VAL A N 1
ATOM 1686 C CA . VAL A 1 217 ? -6.687 -4.493 -12.524 1.00 90.06 217 VAL A CA 1
ATOM 1687 C C . VAL A 1 217 ? -8.121 -4.230 -12.093 1.00 90.06 217 VAL A C 1
ATOM 1689 O O . VAL A 1 217 ? -8.387 -4.127 -10.896 1.00 90.06 217 VAL A O 1
ATOM 1692 N N . PHE A 1 218 ? -9.063 -4.185 -13.033 1.00 89.50 218 PHE A N 1
ATOM 1693 C CA . PHE A 1 218 ? -10.476 -3.973 -12.718 1.00 89.50 218 PHE A CA 1
ATOM 1694 C C . PHE A 1 218 ? -11.046 -5.019 -11.745 1.00 89.50 218 PHE A C 1
ATOM 1696 O O . PHE A 1 218 ? -11.564 -4.612 -10.701 1.00 89.50 218 PHE A O 1
ATOM 1703 N N . PRO A 1 219 ? -10.942 -6.342 -11.989 1.00 93.25 219 PRO A N 1
ATOM 1704 C CA . PRO A 1 219 ? -11.436 -7.338 -11.046 1.00 93.25 219 PRO A CA 1
ATOM 1705 C C . PRO A 1 219 ? -10.691 -7.306 -9.708 1.00 93.25 219 PRO A C 1
ATOM 1707 O O . PRO A 1 219 ? -11.320 -7.543 -8.677 1.00 93.25 219 PRO A O 1
ATOM 1710 N N . LEU A 1 220 ? -9.399 -6.959 -9.679 1.00 92.38 220 LEU A N 1
ATOM 1711 C CA . LEU A 1 220 ? -8.658 -6.780 -8.426 1.00 92.38 220 LEU A CA 1
ATOM 1712 C C . LEU A 1 220 ? -9.167 -5.579 -7.615 1.00 92.38 220 LEU A C 1
ATOM 1714 O O . LEU A 1 220 ? -9.422 -5.711 -6.417 1.00 92.38 220 LEU A O 1
ATOM 1718 N N . VAL A 1 221 ? -9.376 -4.426 -8.254 1.00 90.38 221 VAL A N 1
ATOM 1719 C CA . VAL A 1 221 ? -9.933 -3.226 -7.608 1.00 90.38 221 VAL A CA 1
ATOM 1720 C C . VAL A 1 221 ? -11.354 -3.497 -7.121 1.00 90.38 221 VAL A C 1
ATOM 1722 O O . VAL A 1 221 ? -11.663 -3.244 -5.955 1.00 90.38 221 VAL A O 1
ATOM 1725 N N . ILE A 1 222 ? -12.207 -4.077 -7.971 1.00 89.88 222 ILE A N 1
ATOM 1726 C CA . ILE A 1 222 ? -13.576 -4.454 -7.605 1.00 89.88 222 ILE A CA 1
ATOM 1727 C C . ILE A 1 222 ? -13.551 -5.456 -6.452 1.00 89.88 222 ILE A C 1
ATOM 1729 O O . ILE A 1 222 ? -14.286 -5.275 -5.490 1.00 89.88 222 ILE A O 1
ATOM 1733 N N . GLY A 1 223 ? -12.687 -6.470 -6.484 1.00 87.56 223 GLY A N 1
ATOM 1734 C CA . GLY A 1 223 ? -12.556 -7.450 -5.407 1.00 87.56 223 GLY A CA 1
ATOM 1735 C C . GLY A 1 223 ? -12.109 -6.840 -4.082 1.00 87.56 223 GLY A C 1
ATOM 1736 O O . GLY A 1 223 ? -12.641 -7.207 -3.031 1.00 87.56 223 GLY A O 1
ATOM 1737 N N . ALA A 1 224 ? -11.187 -5.876 -4.128 1.00 88.06 224 ALA A N 1
ATOM 1738 C CA . ALA A 1 224 ? -10.737 -5.137 -2.955 1.00 88.06 224 ALA A CA 1
ATOM 1739 C C . ALA A 1 224 ? -11.845 -4.236 -2.376 1.00 88.06 224 ALA A C 1
ATOM 1741 O O . ALA A 1 224 ? -11.999 -4.163 -1.155 1.00 88.06 224 ALA A O 1
ATOM 1742 N N . ILE A 1 225 ? -12.647 -3.585 -3.230 1.00 87.44 225 ILE A N 1
ATOM 1743 C CA . ILE A 1 225 ? -13.786 -2.740 -2.826 1.00 87.44 225 ILE A CA 1
ATOM 1744 C C . ILE A 1 225 ? -14.951 -3.585 -2.299 1.00 87.44 225 ILE A C 1
ATOM 1746 O O . ILE A 1 225 ? -15.459 -3.318 -1.211 1.00 87.44 225 ILE A O 1
ATOM 1750 N N . ALA A 1 226 ? -15.342 -4.618 -3.047 1.00 88.06 226 ALA A N 1
ATOM 1751 C CA . ALA A 1 226 ? -16.437 -5.540 -2.743 1.00 88.06 226 ALA A CA 1
ATOM 1752 C C . ALA A 1 226 ? -16.103 -6.525 -1.619 1.00 88.06 226 ALA A C 1
ATOM 1754 O O . ALA A 1 226 ? -16.950 -7.310 -1.199 1.00 88.06 226 ALA A O 1
ATOM 1755 N N . ARG A 1 227 ? -14.871 -6.475 -1.119 1.00 86.69 227 ARG A N 1
ATOM 1756 C CA . ARG A 1 227 ? -14.414 -7.249 0.020 1.00 86.69 227 ARG A CA 1
ATOM 1757 C C . ARG A 1 227 ? -14.473 -8.768 -0.176 1.00 86.69 227 ARG A C 1
ATOM 1759 O O . ARG A 1 227 ? -14.932 -9.495 0.697 1.00 86.69 227 ARG A O 1
ATOM 1766 N N . SER A 1 228 ? -14.018 -9.260 -1.329 1.00 89.62 228 SER A N 1
ATOM 1767 C CA . SER A 1 228 ? -14.167 -10.672 -1.705 1.00 89.62 228 SER A CA 1
ATOM 1768 C C . SER A 1 228 ? -12.933 -11.523 -1.390 1.00 89.62 228 SER A C 1
ATOM 1770 O O . SER A 1 228 ? -11.904 -11.423 -2.061 1.00 89.62 228 SER A O 1
ATOM 1772 N N . ALA A 1 229 ? -13.075 -12.464 -0.449 1.00 88.75 229 ALA A N 1
ATOM 1773 C CA . ALA A 1 229 ? -12.042 -13.460 -0.140 1.00 88.75 229 ALA A CA 1
ATOM 1774 C C . ALA A 1 229 ? -11.672 -14.334 -1.346 1.00 88.75 229 ALA A C 1
ATOM 1776 O O . ALA A 1 229 ? -10.510 -14.694 -1.517 1.00 88.75 229 ALA A O 1
ATOM 1777 N N . ARG A 1 230 ? -12.647 -14.648 -2.209 1.00 91.94 230 ARG A N 1
ATOM 1778 C CA . ARG A 1 230 ? -12.411 -15.446 -3.421 1.00 91.94 230 ARG A CA 1
ATOM 1779 C C . ARG A 1 230 ? -11.522 -14.705 -4.409 1.00 91.94 230 ARG A C 1
ATOM 1781 O O . ARG A 1 230 ? -10.605 -15.305 -4.954 1.00 91.94 230 ARG A O 1
ATOM 1788 N N . VAL A 1 231 ? -11.765 -13.405 -4.601 1.00 92.62 231 VAL A N 1
ATOM 1789 C CA . VAL A 1 231 ? -10.903 -12.580 -5.458 1.00 92.62 231 VAL A CA 1
ATOM 1790 C C . VAL A 1 231 ? -9.513 -12.467 -4.848 1.00 92.62 231 VAL A C 1
ATOM 1792 O O . VAL A 1 231 ? -8.538 -12.564 -5.579 1.00 92.62 231 VAL A O 1
ATOM 1795 N N . ALA A 1 232 ? -9.406 -12.351 -3.522 1.00 92.69 232 ALA A N 1
ATOM 1796 C CA . ALA A 1 232 ? -8.107 -12.306 -2.865 1.00 92.69 232 ALA A CA 1
ATOM 1797 C C . ALA A 1 232 ? -7.292 -13.593 -3.064 1.00 92.69 232 ALA A C 1
ATOM 1799 O O . ALA A 1 232 ? -6.137 -13.517 -3.468 1.00 92.69 232 ALA A O 1
ATOM 1800 N N . TRP A 1 233 ? -7.895 -14.770 -2.869 1.00 94.62 233 TRP A N 1
ATOM 1801 C CA . TRP A 1 233 ? -7.243 -16.049 -3.181 1.00 94.62 233 TRP A CA 1
ATOM 1802 C C . TRP A 1 233 ? -6.907 -16.190 -4.668 1.00 94.62 233 TRP A C 1
ATOM 1804 O O . TRP A 1 233 ? -5.818 -16.648 -5.009 1.00 94.62 233 TRP A O 1
ATOM 1814 N N . GLY A 1 234 ? -7.803 -15.742 -5.552 1.00 95.06 234 GLY A N 1
ATOM 1815 C CA . GLY A 1 234 ? -7.538 -15.677 -6.987 1.00 95.06 234 GLY A CA 1
ATOM 1816 C C . GLY A 1 234 ? -6.313 -14.818 -7.301 1.00 95.06 234 GLY A C 1
ATOM 1817 O O . GLY A 1 234 ? -5.429 -15.266 -8.019 1.00 95.06 234 GLY A O 1
ATOM 1818 N N . ALA A 1 235 ? -6.203 -13.630 -6.703 1.00 94.19 235 ALA A N 1
ATOM 1819 C CA . ALA A 1 235 ? -5.067 -12.728 -6.878 1.00 94.19 235 ALA A CA 1
ATOM 1820 C C . ALA A 1 235 ? -3.742 -13.366 -6.431 1.00 94.19 235 ALA A C 1
ATOM 1822 O O . ALA A 1 235 ? -2.749 -13.267 -7.146 1.00 94.19 235 ALA A O 1
ATOM 1823 N N . VAL A 1 236 ? -3.736 -14.066 -5.289 1.00 95.38 236 VAL A N 1
ATOM 1824 C CA . VAL A 1 236 ? -2.550 -14.770 -4.761 1.00 95.38 236 VAL A CA 1
ATOM 1825 C C . VAL A 1 236 ? -2.014 -15.811 -5.743 1.00 95.38 236 VAL A C 1
ATOM 1827 O O . VAL A 1 236 ? -0.805 -15.996 -5.820 1.00 95.38 236 VAL A O 1
ATOM 1830 N N . LEU A 1 237 ? -2.889 -16.470 -6.505 1.00 95.94 237 LEU A N 1
ATOM 1831 C CA . LEU A 1 237 ? -2.494 -17.467 -7.503 1.00 95.94 237 LEU A CA 1
ATOM 1832 C C . LEU A 1 237 ? -2.176 -16.836 -8.864 1.00 95.94 237 LEU A C 1
ATOM 1834 O O . LEU A 1 237 ? -1.187 -17.191 -9.506 1.00 95.94 237 LEU A O 1
ATOM 1838 N N . VAL A 1 238 ? -3.000 -15.890 -9.313 1.00 94.94 238 VAL A N 1
ATOM 1839 C CA . VAL A 1 238 ? -2.912 -15.313 -10.658 1.00 94.94 238 VAL A CA 1
ATOM 1840 C C . VAL A 1 238 ? -1.722 -14.365 -10.792 1.00 94.94 238 VAL A C 1
ATOM 1842 O O . VAL A 1 238 ? -1.025 -14.438 -11.798 1.00 94.94 238 VAL A O 1
ATOM 1845 N N . LEU A 1 239 ? -1.431 -13.530 -9.787 1.00 93.31 239 LEU A N 1
ATOM 1846 C CA . LEU A 1 239 ? -0.304 -12.587 -9.831 1.00 93.31 239 LEU A CA 1
ATOM 1847 C C . LEU A 1 239 ? 1.061 -13.263 -10.074 1.00 93.31 239 LEU A C 1
ATOM 1849 O O . LEU A 1 239 ? 1.726 -12.876 -11.036 1.00 93.31 239 LEU A O 1
ATOM 1853 N N . PRO A 1 240 ? 1.500 -14.270 -9.287 1.00 94.31 240 PRO A N 1
ATOM 1854 C CA . PRO A 1 240 ? 2.784 -14.927 -9.533 1.00 94.31 240 PRO A CA 1
ATOM 1855 C C . PRO A 1 240 ? 2.789 -15.719 -10.840 1.00 94.31 240 PRO A C 1
ATOM 1857 O O . PRO A 1 240 ? 3.820 -15.779 -11.502 1.00 94.31 240 PRO A O 1
ATOM 1860 N N . THR A 1 241 ? 1.650 -16.300 -11.232 1.00 93.75 241 THR A N 1
ATOM 1861 C CA . THR A 1 241 ? 1.536 -17.060 -12.485 1.00 93.75 241 THR A CA 1
ATOM 1862 C C . THR A 1 241 ? 1.714 -16.147 -13.690 1.00 93.75 241 THR A C 1
ATOM 1864 O O . THR A 1 241 ? 2.542 -16.424 -14.555 1.00 93.75 241 THR A O 1
ATOM 1867 N N . LEU A 1 242 ? 0.982 -15.029 -13.728 1.00 91.62 242 LEU A N 1
ATOM 1868 C CA . LEU A 1 242 ? 1.130 -14.029 -14.776 1.00 91.62 242 LEU A CA 1
ATOM 1869 C C . LEU A 1 242 ? 2.557 -13.492 -14.790 1.00 91.62 242 LEU A C 1
ATOM 1871 O O . LEU A 1 242 ? 3.164 -13.455 -15.853 1.00 91.62 242 LEU A O 1
ATOM 1875 N N . PHE A 1 243 ? 3.110 -13.119 -13.635 1.00 90.62 243 PHE A N 1
ATOM 1876 C CA . PHE A 1 243 ? 4.474 -12.599 -13.560 1.00 90.62 243 PHE A CA 1
ATOM 1877 C C . PHE A 1 243 ? 5.518 -13.607 -14.064 1.00 90.62 243 PHE A C 1
ATOM 1879 O O . PHE A 1 243 ? 6.393 -13.244 -14.845 1.00 90.62 243 PHE A O 1
ATOM 1886 N N . GLY A 1 244 ? 5.399 -14.885 -13.691 1.00 91.94 244 GLY A N 1
ATOM 1887 C CA . GLY A 1 244 ? 6.267 -15.953 -14.189 1.00 91.94 244 GLY A CA 1
ATOM 1888 C C . GLY A 1 244 ? 6.152 -16.160 -15.702 1.00 91.94 244 GLY A C 1
ATOM 1889 O O . GLY A 1 244 ? 7.171 -16.312 -16.374 1.00 91.94 244 GLY A O 1
ATOM 1890 N N . LEU A 1 245 ? 4.934 -16.102 -16.253 1.00 90.62 245 LEU A N 1
ATOM 1891 C CA . LEU A 1 245 ? 4.702 -16.140 -17.701 1.00 90.62 245 LEU A CA 1
ATOM 1892 C C . LEU A 1 245 ? 5.297 -14.911 -18.403 1.00 90.62 245 LEU A C 1
ATOM 1894 O O . LEU A 1 245 ? 5.948 -15.059 -19.433 1.00 90.62 245 LEU A O 1
ATOM 1898 N N . GLY A 1 246 ? 5.135 -13.718 -17.826 1.00 85.88 246 GLY A N 1
ATOM 1899 C CA . GLY A 1 246 ? 5.735 -12.479 -18.321 1.00 85.88 246 GLY A CA 1
ATOM 1900 C C . GLY A 1 246 ? 7.259 -12.569 -18.372 1.00 85.88 246 GLY A C 1
ATOM 1901 O O . GLY A 1 246 ? 7.851 -12.318 -19.417 1.00 85.88 246 GLY A O 1
ATOM 1902 N N . LEU A 1 247 ? 7.895 -13.036 -17.291 1.00 86.94 247 LEU A N 1
ATOM 1903 C CA . LEU A 1 247 ? 9.341 -13.282 -17.253 1.00 86.94 247 LEU A CA 1
ATOM 1904 C C . LEU A 1 247 ? 9.793 -14.338 -18.266 1.00 86.94 247 LEU A C 1
ATOM 1906 O O . LEU A 1 247 ? 10.901 -14.248 -18.787 1.00 86.94 247 LEU A O 1
ATOM 1910 N N . TRP A 1 248 ? 8.968 -15.344 -18.559 1.00 89.44 248 TRP A N 1
ATOM 1911 C CA . TRP A 1 248 ? 9.314 -16.359 -19.553 1.00 89.44 248 TRP A CA 1
ATOM 1912 C C . TRP A 1 248 ? 9.365 -15.790 -20.977 1.00 89.44 248 TRP A C 1
ATOM 1914 O O . TRP A 1 248 ? 10.201 -16.217 -21.774 1.00 89.44 248 TRP A O 1
ATOM 1924 N N . LEU A 1 249 ? 8.535 -14.789 -21.271 1.00 85.19 249 LEU A N 1
ATOM 1925 C CA . LEU A 1 249 ? 8.526 -14.072 -22.547 1.00 85.19 249 LEU A CA 1
ATOM 1926 C C . LEU A 1 249 ? 9.663 -13.043 -22.685 1.00 85.19 249 LEU A C 1
ATOM 1928 O O . LEU A 1 249 ? 9.950 -12.618 -23.798 1.00 85.19 249 LEU A O 1
ATOM 1932 N N . VAL A 1 250 ? 10.313 -12.648 -21.585 1.00 81.31 250 VAL A N 1
ATOM 1933 C CA . VAL A 1 250 ? 11.501 -11.777 -21.607 1.00 81.31 250 VAL A CA 1
ATOM 1934 C C . VAL A 1 250 ? 12.720 -12.560 -22.103 1.00 81.31 250 VAL A C 1
ATOM 1936 O O . VAL A 1 250 ? 12.877 -13.751 -21.793 1.00 81.31 250 VAL A O 1
ATOM 1939 N N . ASP A 1 251 ? 13.608 -11.880 -22.833 1.00 83.75 251 ASP A N 1
ATOM 1940 C CA . ASP A 1 251 ? 14.870 -12.439 -23.318 1.00 83.75 251 ASP A CA 1
ATOM 1941 C C . ASP A 1 251 ? 15.649 -13.128 -22.186 1.00 83.75 251 ASP A C 1
ATOM 1943 O O . ASP A 1 251 ? 15.840 -12.524 -21.124 1.00 83.75 251 ASP A O 1
ATOM 1947 N N . PRO A 1 252 ? 16.149 -14.369 -22.375 1.00 89.69 252 PRO A N 1
ATOM 1948 C CA . PRO A 1 252 ? 16.770 -15.154 -21.306 1.00 89.69 252 PRO A CA 1
ATOM 1949 C C . PRO A 1 252 ? 17.864 -14.420 -20.519 1.00 89.69 252 PRO A C 1
ATOM 1951 O O . PRO A 1 252 ? 17.933 -14.573 -19.300 1.00 89.69 252 PRO A O 1
ATOM 1954 N N . GLY A 1 253 ? 18.677 -13.598 -21.191 1.00 84.38 253 GLY A N 1
ATOM 1955 C CA . GLY A 1 253 ? 19.739 -12.806 -20.561 1.00 84.38 253 GLY A CA 1
ATOM 1956 C C . GLY A 1 253 ? 19.240 -11.644 -19.692 1.00 84.38 253 GLY A C 1
ATOM 1957 O O . GLY A 1 253 ? 19.949 -11.212 -18.788 1.00 84.38 253 GLY A O 1
ATOM 1958 N N . GLN A 1 254 ? 18.014 -11.164 -19.914 1.00 79.94 254 GLN A N 1
ATOM 1959 C CA . GLN A 1 254 ? 17.411 -10.046 -19.179 1.00 79.94 254 GLN A CA 1
ATOM 1960 C C . GLN A 1 254 ? 16.471 -10.499 -18.051 1.00 79.94 254 GLN A C 1
ATOM 1962 O O . GLN A 1 254 ? 16.137 -9.705 -17.173 1.00 79.94 254 GLN A O 1
ATOM 1967 N N . ARG A 1 255 ? 16.070 -11.779 -18.016 1.00 85.44 255 ARG A N 1
ATOM 1968 C CA . ARG A 1 255 ? 15.104 -12.303 -17.027 1.00 85.44 255 ARG A CA 1
ATOM 1969 C C . ARG A 1 255 ? 15.516 -12.053 -15.581 1.00 85.44 255 ARG A C 1
ATOM 1971 O O . ARG A 1 255 ? 14.671 -11.694 -14.767 1.00 85.44 255 ARG A O 1
ATOM 1978 N N . LEU A 1 256 ? 16.797 -12.245 -15.256 1.00 84.62 256 LEU A N 1
ATOM 1979 C CA . LEU A 1 256 ? 17.301 -12.029 -13.897 1.00 84.62 256 LEU A CA 1
ATOM 1980 C C . LEU A 1 256 ? 17.200 -10.553 -13.495 1.00 84.62 256 LEU A C 1
ATOM 1982 O O . LEU A 1 256 ? 16.787 -10.257 -12.378 1.00 84.62 256 LEU A O 1
ATOM 1986 N N . TRP A 1 257 ? 17.529 -9.640 -14.409 1.00 77.19 257 TRP A N 1
ATOM 1987 C CA . TRP A 1 257 ? 17.424 -8.202 -14.173 1.00 77.19 257 TRP A CA 1
ATOM 1988 C C . TRP A 1 257 ? 15.972 -7.773 -13.980 1.00 77.19 257 TRP A C 1
ATOM 1990 O O . TRP A 1 257 ? 15.657 -7.166 -12.960 1.00 77.19 257 TRP A O 1
ATOM 2000 N N . ALA A 1 258 ? 15.075 -8.189 -14.878 1.00 80.12 258 ALA A N 1
ATOM 2001 C CA . ALA A 1 258 ? 13.645 -7.913 -14.758 1.00 80.12 258 ALA A CA 1
ATOM 2002 C C . ALA A 1 258 ? 13.062 -8.465 -13.442 1.00 80.12 258 ALA A C 1
ATOM 2004 O O . ALA A 1 258 ? 12.280 -7.787 -12.770 1.00 80.12 258 ALA A O 1
ATOM 2005 N N . LEU A 1 259 ? 13.476 -9.673 -13.038 1.00 85.69 259 LEU A N 1
ATOM 2006 C CA . LEU A 1 259 ? 13.086 -10.283 -11.766 1.00 85.69 259 LEU A CA 1
ATOM 2007 C C . LEU A 1 259 ? 13.578 -9.469 -10.561 1.00 85.69 259 LEU A C 1
ATOM 2009 O O . LEU A 1 259 ? 12.814 -9.280 -9.617 1.00 85.69 259 LEU A O 1
ATOM 2013 N N . LEU A 1 260 ? 14.825 -8.996 -10.569 1.00 80.31 260 LEU A N 1
ATOM 2014 C CA . LEU A 1 260 ? 15.377 -8.195 -9.472 1.00 80.31 260 LEU A CA 1
ATOM 2015 C C . LEU A 1 260 ? 14.718 -6.814 -9.381 1.00 80.31 260 LEU A C 1
ATOM 2017 O O . LEU A 1 260 ? 14.420 -6.352 -8.281 1.00 80.31 260 LEU A O 1
ATOM 2021 N N . GLU A 1 261 ? 14.449 -6.185 -10.522 1.00 75.31 261 GLU A N 1
ATOM 2022 C CA . GLU A 1 261 ? 13.878 -4.841 -10.590 1.00 75.31 261 GLU A CA 1
ATOM 2023 C C . GLU A 1 261 ? 12.395 -4.807 -10.194 1.00 75.31 261 GLU A C 1
ATOM 2025 O O . GLU A 1 261 ? 11.979 -3.961 -9.401 1.00 75.31 261 GLU A O 1
ATOM 2030 N N . THR A 1 262 ? 11.595 -5.757 -10.696 1.00 81.00 262 THR A N 1
ATOM 2031 C CA . THR A 1 262 ? 10.125 -5.738 -10.543 1.00 81.00 262 THR A CA 1
ATOM 2032 C C . THR A 1 262 ? 9.575 -6.850 -9.648 1.00 81.00 262 THR A C 1
ATOM 2034 O O . THR A 1 262 ? 8.479 -6.720 -9.096 1.00 81.00 262 THR A O 1
ATOM 2037 N N . GLY A 1 263 ? 10.322 -7.937 -9.436 1.00 85.88 263 GLY A N 1
ATOM 2038 C CA . GLY A 1 263 ? 9.833 -9.109 -8.705 1.00 85.88 263 GLY A CA 1
ATOM 2039 C C . GLY A 1 263 ? 9.527 -8.840 -7.236 1.00 85.88 263 GLY A C 1
ATOM 2040 O O . GLY A 1 263 ? 8.596 -9.430 -6.686 1.00 85.88 263 GLY A O 1
ATOM 2041 N N . TRP A 1 264 ? 10.229 -7.901 -6.597 1.00 83.38 264 TRP A N 1
ATOM 2042 C CA . TRP A 1 264 ? 9.927 -7.516 -5.217 1.00 83.38 264 TRP A CA 1
ATOM 2043 C C . TRP A 1 264 ? 8.579 -6.782 -5.100 1.00 83.38 264 TRP A C 1
ATOM 2045 O O . TRP A 1 264 ? 7.866 -6.993 -4.119 1.00 83.38 264 TRP A O 1
ATOM 2055 N N . ILE A 1 265 ? 8.185 -5.985 -6.105 1.00 83.25 265 ILE A N 1
ATOM 2056 C CA . ILE A 1 265 ? 6.883 -5.293 -6.144 1.00 83.25 265 ILE A CA 1
ATOM 2057 C C . ILE A 1 265 ? 5.763 -6.334 -6.192 1.00 83.25 265 ILE A C 1
ATOM 2059 O O . ILE A 1 265 ? 4.802 -6.271 -5.419 1.00 83.25 265 ILE A O 1
ATOM 2063 N N . VAL A 1 266 ? 5.927 -7.337 -7.058 1.00 89.31 266 VAL A N 1
ATOM 2064 C CA . VAL A 1 266 ? 4.997 -8.464 -7.182 1.00 89.31 266 VAL A CA 1
ATOM 2065 C C . VAL A 1 266 ? 4.929 -9.256 -5.879 1.00 89.31 266 VAL A C 1
ATOM 2067 O O . VAL A 1 266 ? 3.834 -9.553 -5.406 1.00 89.31 266 VAL A O 1
ATOM 2070 N N . LEU A 1 267 ? 6.068 -9.530 -5.239 1.00 89.44 267 LEU A N 1
ATOM 2071 C CA . LEU A 1 267 ? 6.122 -10.231 -3.954 1.00 89.44 267 LEU A CA 1
ATOM 2072 C C . LEU A 1 267 ? 5.384 -9.465 -2.847 1.00 89.44 267 LEU A C 1
ATOM 2074 O O . LEU A 1 267 ? 4.598 -10.060 -2.109 1.00 89.44 267 LEU A O 1
ATOM 2078 N N . VAL A 1 268 ? 5.582 -8.148 -2.751 1.00 87.00 268 VAL A N 1
ATOM 2079 C CA . VAL A 1 268 ? 4.875 -7.285 -1.793 1.00 87.00 268 VAL A CA 1
ATOM 2080 C C . VAL A 1 268 ? 3.367 -7.292 -2.052 1.00 87.00 268 VAL A C 1
ATOM 2082 O O . VAL A 1 268 ? 2.578 -7.411 -1.110 1.00 87.00 268 VAL A O 1
ATOM 2085 N N . ALA A 1 269 ? 2.943 -7.202 -3.313 1.00 90.62 269 ALA A N 1
ATOM 2086 C CA . ALA A 1 269 ? 1.530 -7.273 -3.659 1.00 90.62 269 ALA A CA 1
ATOM 2087 C C . ALA A 1 269 ? 0.925 -8.639 -3.302 1.00 90.62 269 ALA A C 1
ATOM 2089 O O . ALA A 1 269 ? -0.116 -8.690 -2.646 1.00 90.62 269 ALA A O 1
ATOM 2090 N N . ILE A 1 270 ? 1.603 -9.741 -3.641 1.00 93.44 270 ILE A N 1
ATOM 2091 C CA . ILE A 1 270 ? 1.195 -11.099 -3.250 1.00 93.44 270 ILE A CA 1
ATOM 2092 C C . ILE A 1 270 ? 1.090 -11.204 -1.732 1.00 93.44 270 ILE A C 1
ATOM 2094 O O . ILE A 1 270 ? 0.122 -11.775 -1.233 1.00 93.44 270 ILE A O 1
ATOM 2098 N N . TRP A 1 271 ? 2.027 -10.626 -0.979 1.00 91.25 271 TRP A N 1
ATOM 2099 C CA . TRP A 1 271 ? 1.972 -10.617 0.480 1.00 91.25 271 TRP A CA 1
ATOM 2100 C C . TRP A 1 271 ? 0.714 -9.908 0.997 1.00 91.25 271 TRP A C 1
ATOM 2102 O O . TRP A 1 271 ? -0.018 -10.481 1.809 1.00 91.25 271 TRP A O 1
ATOM 2112 N N . PHE A 1 272 ? 0.398 -8.708 0.492 1.00 90.44 272 PHE A N 1
ATOM 2113 C CA . PHE A 1 272 ? -0.823 -7.987 0.875 1.00 90.44 272 PHE A CA 1
ATOM 2114 C C . PHE A 1 272 ? -2.093 -8.761 0.512 1.00 90.44 272 PHE A C 1
ATOM 2116 O O . PHE A 1 272 ? -3.013 -8.845 1.329 1.00 90.44 272 PHE A O 1
ATOM 2123 N N . TRP A 1 273 ? -2.140 -9.367 -0.673 1.00 93.81 273 TRP A N 1
ATOM 2124 C CA . TRP A 1 273 ? -3.272 -10.180 -1.113 1.00 93.81 273 TRP A CA 1
ATOM 2125 C C . TRP A 1 273 ? -3.417 -11.473 -0.309 1.00 93.81 273 TRP A C 1
ATOM 2127 O O . TRP A 1 273 ? -4.530 -11.823 0.072 1.00 93.81 273 TRP A O 1
ATOM 2137 N N . THR A 1 274 ? -2.312 -12.130 0.044 1.00 92.25 274 THR A N 1
ATOM 2138 C CA . THR A 1 274 ? -2.295 -13.328 0.901 1.00 92.25 274 THR A CA 1
ATOM 2139 C C . THR A 1 274 ? -2.822 -12.995 2.285 1.00 92.25 274 THR A C 1
ATOM 2141 O O . THR A 1 274 ? -3.651 -13.710 2.849 1.00 92.25 274 THR A O 1
ATOM 2144 N N . ARG A 1 275 ? -2.392 -11.858 2.830 1.00 88.25 275 ARG A N 1
ATOM 2145 C CA . ARG A 1 275 ? -2.905 -11.330 4.091 1.00 88.25 275 ARG A CA 1
ATOM 2146 C C . ARG A 1 275 ? -4.388 -11.027 4.034 1.00 88.25 275 ARG A C 1
ATOM 2148 O O . ARG A 1 275 ? -5.112 -11.386 4.956 1.00 88.25 275 ARG A O 1
ATOM 2155 N N . ALA A 1 276 ? -4.840 -10.396 2.960 1.00 88.25 276 ALA A N 1
ATOM 2156 C CA . ALA A 1 276 ? -6.252 -10.130 2.774 1.00 88.25 276 ALA A CA 1
ATOM 2157 C C . ALA A 1 276 ? -7.048 -11.438 2.650 1.00 88.25 276 ALA A C 1
ATOM 2159 O O . ALA A 1 276 ? -8.113 -11.553 3.240 1.00 88.25 276 ALA A O 1
ATOM 2160 N N . ALA A 1 277 ? -6.523 -12.441 1.946 1.00 89.44 277 ALA A N 1
ATOM 2161 C CA . ALA A 1 277 ? -7.159 -13.742 1.745 1.00 89.44 277 ALA A CA 1
ATOM 2162 C C . ALA A 1 277 ? -7.251 -14.601 3.020 1.00 89.44 277 ALA A C 1
ATOM 2164 O O . ALA A 1 277 ? -8.215 -15.348 3.182 1.00 89.44 277 ALA A O 1
ATOM 2165 N N . THR A 1 278 ? -6.253 -14.510 3.904 1.00 85.12 278 THR A N 1
ATOM 2166 C CA . THR A 1 278 ? -6.134 -15.355 5.109 1.00 85.12 278 THR A CA 1
ATOM 2167 C C . THR A 1 278 ? -6.701 -14.718 6.369 1.00 85.12 278 THR A C 1
ATOM 2169 O O . THR A 1 278 ? -7.130 -15.429 7.276 1.00 85.12 278 THR A O 1
ATOM 2172 N N . ALA A 1 279 ? -6.701 -13.391 6.464 1.00 72.31 279 ALA A N 1
ATOM 2173 C CA . ALA A 1 279 ? -7.342 -12.721 7.578 1.00 72.31 279 ALA A CA 1
ATOM 2174 C C . ALA A 1 279 ? -8.864 -12.908 7.484 1.00 72.31 279 ALA A C 1
ATOM 2176 O O . ALA A 1 279 ? -9.433 -12.840 6.394 1.00 72.31 279 ALA A O 1
ATOM 2177 N N . ASP A 1 280 ? -9.540 -13.044 8.633 1.00 68.50 280 ASP A N 1
ATOM 2178 C CA . ASP A 1 280 ? -11.013 -13.022 8.764 1.00 68.50 280 ASP A CA 1
ATOM 2179 C C . ASP A 1 280 ? -11.576 -11.593 8.558 1.00 68.50 280 ASP A C 1
ATOM 2181 O O . ASP A 1 280 ? -12.348 -10.998 9.317 1.00 68.50 280 ASP A O 1
ATOM 2185 N N . TYR A 1 281 ? -11.028 -10.972 7.528 1.00 64.69 281 TYR A N 1
ATOM 2186 C CA . TYR A 1 281 ? -11.088 -9.585 7.149 1.00 64.69 281 TYR A CA 1
ATOM 2187 C C . TYR A 1 281 ? -12.349 -9.324 6.337 1.00 64.69 281 TYR A C 1
ATOM 2189 O O . TYR A 1 281 ? -13.064 -8.348 6.566 1.00 64.69 281 TYR A O 1
ATOM 2197 N N . TRP A 1 282 ? -12.595 -10.218 5.379 1.00 72.88 282 TRP A N 1
ATOM 2198 C CA . TRP A 1 282 ? -13.738 -10.185 4.479 1.00 72.88 282 TRP A CA 1
ATOM 2199 C C . TRP A 1 282 ? -14.999 -10.762 5.131 1.00 72.88 282 TRP A C 1
ATOM 2201 O O . TRP A 1 282 ? -16.076 -10.693 4.541 1.00 72.88 282 TRP A O 1
ATOM 2211 N N . GLY A 1 283 ? -14.878 -11.329 6.338 1.00 65.75 283 GLY A N 1
ATOM 2212 C CA . GLY A 1 283 ? -16.020 -11.769 7.126 1.00 65.75 283 GLY A CA 1
ATOM 2213 C C . GLY A 1 283 ? -17.023 -10.626 7.271 1.00 65.75 283 GLY A C 1
ATOM 2214 O O . GLY A 1 283 ? -16.626 -9.479 7.533 1.00 65.75 283 GLY A O 1
ATOM 2215 N N . ARG A 1 284 ? -18.313 -10.944 7.068 1.00 59.94 284 ARG A N 1
ATOM 2216 C CA . ARG A 1 284 ? -19.437 -10.007 7.238 1.00 59.94 284 ARG A CA 1
ATOM 2217 C C . ARG A 1 284 ? -19.213 -9.193 8.507 1.00 59.94 284 ARG A C 1
ATOM 2219 O O . ARG A 1 284 ? -18.685 -9.731 9.483 1.00 59.94 284 ARG A O 1
ATOM 2226 N N . GLU A 1 285 ? -19.538 -7.895 8.457 1.00 59.47 285 GLU A N 1
ATOM 2227 C CA . GLU A 1 285 ? -19.494 -7.060 9.660 1.00 59.47 285 GLU A CA 1
ATOM 2228 C C . GLU A 1 285 ? -20.132 -7.868 10.791 1.00 59.47 285 GLU A C 1
ATOM 2230 O O . GLU A 1 285 ? -21.196 -8.454 10.551 1.00 59.47 285 GLU A O 1
ATOM 2235 N N . PRO A 1 286 ? -19.441 -8.039 11.938 1.00 56.66 286 PRO A N 1
ATOM 2236 C CA . PRO A 1 286 ? -20.047 -8.729 13.061 1.00 56.66 286 PRO A CA 1
ATOM 2237 C C . PRO A 1 286 ? -21.382 -8.032 13.259 1.00 56.66 286 PRO A C 1
ATOM 2239 O O . PRO A 1 286 ? -21.379 -6.812 13.413 1.00 56.66 286 PRO A O 1
ATOM 2242 N N . VAL A 1 287 ? -22.481 -8.779 13.084 1.00 59.00 287 VAL A N 1
ATOM 2243 C CA . VAL A 1 287 ? -23.845 -8.251 13.182 1.00 59.00 287 VAL A CA 1
ATOM 2244 C C . VAL A 1 287 ? -23.831 -7.392 14.427 1.00 59.00 287 VAL A C 1
ATOM 2246 O O . VAL A 1 287 ? -23.540 -7.945 15.489 1.00 59.00 287 VAL A O 1
ATOM 2249 N N . GLU A 1 288 ? -23.967 -6.068 14.261 1.00 51.56 288 GLU A N 1
ATOM 2250 C CA . GLU A 1 288 ? -23.893 -5.123 15.372 1.00 51.56 288 GLU A CA 1
ATOM 2251 C C . GLU A 1 288 ? -24.906 -5.634 16.380 1.00 51.56 288 GLU A C 1
ATOM 2253 O O . GLU A 1 288 ? -26.115 -5.584 16.155 1.00 51.56 288 GLU A O 1
ATOM 2258 N N . GLN A 1 289 ? -24.395 -6.280 17.427 1.00 52.06 289 GLN A N 1
ATOM 2259 C CA . GLN A 1 289 ? -25.230 -6.806 18.477 1.00 52.06 289 GLN A CA 1
ATOM 2260 C C . GLN A 1 289 ? -25.857 -5.540 19.056 1.00 52.06 289 GLN A C 1
ATOM 2262 O O . GLN A 1 289 ? -25.091 -4.646 19.434 1.00 52.06 289 GLN A O 1
ATOM 2267 N N . PRO A 1 290 ? -27.193 -5.378 18.985 1.00 54.66 290 PRO A N 1
ATOM 2268 C CA . PRO A 1 290 ? -27.839 -4.115 19.306 1.00 54.66 290 PRO A CA 1
ATOM 2269 C C . PRO A 1 290 ? -27.294 -3.640 20.646 1.00 54.66 290 PRO A C 1
ATOM 2271 O O . PRO A 1 290 ? -27.224 -4.430 21.589 1.00 54.66 290 PRO A O 1
ATOM 2274 N N . SER A 1 291 ? -26.849 -2.385 20.697 1.00 50.72 291 SER A N 1
ATOM 2275 C CA . SER A 1 291 ? -26.008 -1.795 21.750 1.00 50.72 291 SER A CA 1
ATOM 2276 C C . SER A 1 291 ? -26.625 -1.772 23.160 1.00 50.72 291 SER A C 1
ATOM 2278 O O . SER A 1 291 ? -26.126 -1.068 24.027 1.00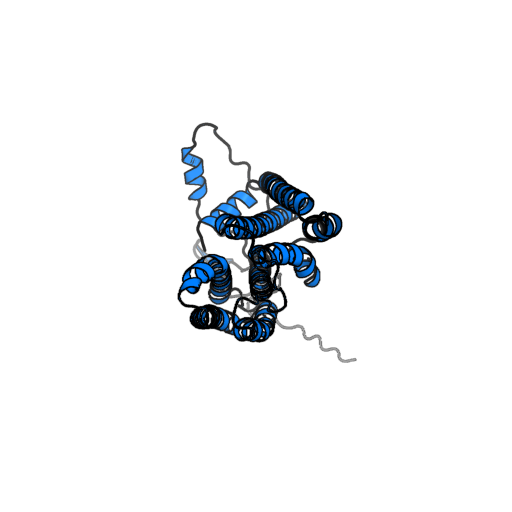 50.72 291 SER A O 1
ATOM 2280 N N . GLY A 1 292 ? -27.715 -2.505 23.391 1.00 53.06 292 GLY A N 1
ATOM 2281 C CA . GLY A 1 292 ? -28.310 -2.780 24.699 1.00 53.06 292 GLY A CA 1
ATOM 2282 C C . GLY A 1 292 ? -28.160 -4.233 25.173 1.00 53.06 292 GLY A C 1
ATOM 2283 O O . GLY A 1 292 ? -28.602 -4.552 26.269 1.00 53.06 292 GLY A O 1
ATOM 2284 N N . CYS A 1 293 ? -27.554 -5.127 24.385 1.00 50.38 293 CYS A N 1
ATOM 2285 C CA . CYS A 1 293 ? -27.219 -6.486 24.816 1.00 50.38 293 CYS A CA 1
ATOM 2286 C C . CYS A 1 293 ? -25.771 -6.532 25.309 1.00 50.38 293 CYS A C 1
ATOM 2288 O O . CYS A 1 293 ? -24.918 -7.176 24.691 1.00 50.38 293 CYS A O 1
ATOM 2290 N N . ASP A 1 294 ? -25.491 -5.863 26.429 1.00 53.59 294 ASP A N 1
ATOM 2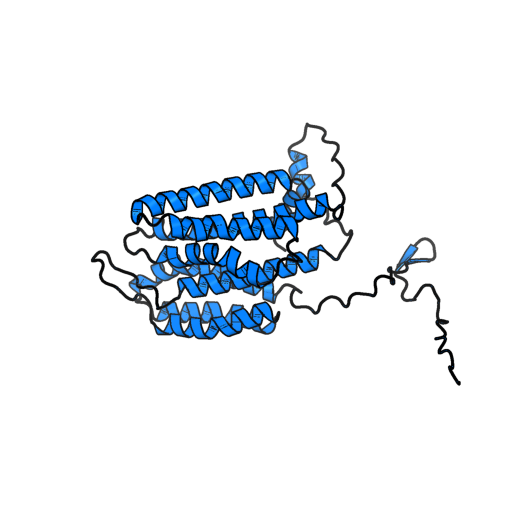291 C CA . ASP A 1 294 ? -24.298 -6.212 27.193 1.00 53.59 294 ASP A CA 1
ATOM 2292 C C . ASP A 1 294 ? -24.336 -7.725 27.451 1.00 53.59 294 ASP A C 1
ATOM 2294 O O . ASP A 1 294 ? -25.404 -8.266 27.764 1.00 53.59 294 ASP A O 1
ATOM 2298 N N . PRO A 1 295 ? -23.219 -8.452 27.268 1.00 55.09 295 PRO A N 1
ATOM 2299 C CA . PRO A 1 295 ? -23.178 -9.860 27.610 1.00 55.09 295 PRO A CA 1
ATOM 2300 C C . PRO A 1 295 ? -23.526 -9.984 29.094 1.00 55.09 295 PRO A C 1
ATOM 2302 O O . PRO A 1 295 ? -22.716 -9.667 29.958 1.00 55.09 295 PRO A O 1
ATOM 2305 N N . TYR A 1 296 ? -24.751 -10.414 29.384 1.00 61.19 296 TYR A N 1
ATOM 2306 C CA . TYR A 1 296 ? -25.191 -10.661 30.745 1.00 61.19 296 TYR A CA 1
ATOM 2307 C C . TYR A 1 296 ? -24.309 -11.764 31.332 1.00 61.19 296 TYR A C 1
ATOM 2309 O O . TYR A 1 296 ? -24.109 -12.816 30.717 1.00 61.19 296 TYR A O 1
ATOM 2317 N N . PHE A 1 297 ? -23.734 -11.508 32.501 1.00 68.56 297 PHE A N 1
ATOM 2318 C CA . PHE A 1 297 ? -22.944 -12.488 33.229 1.00 68.56 297 PHE A CA 1
ATOM 2319 C C . PHE A 1 297 ? -23.763 -12.987 34.420 1.00 68.56 297 PHE A C 1
ATOM 2321 O O . PHE A 1 297 ? -24.205 -12.194 35.248 1.00 68.56 297 PHE A O 1
ATOM 2328 N N . GLU A 1 298 ? -23.958 -14.302 34.514 1.00 71.06 298 GLU A N 1
ATOM 2329 C CA . GLU A 1 298 ? -24.543 -14.939 35.695 1.00 71.06 298 GLU A CA 1
ATOM 2330 C C . GLU A 1 298 ? -23.422 -15.376 36.633 1.00 71.06 298 GLU A C 1
ATOM 2332 O O . GLU A 1 298 ? -22.493 -16.072 36.217 1.00 71.06 298 GLU A O 1
ATOM 2337 N N . ILE A 1 299 ? -23.521 -15.018 37.912 1.00 72.56 299 ILE A N 1
ATOM 2338 C CA . ILE A 1 299 ? -22.671 -15.595 38.955 1.00 72.56 299 ILE A CA 1
ATOM 2339 C C . ILE A 1 299 ? -23.425 -16.792 39.540 1.00 72.56 299 ILE A C 1
ATOM 2341 O O . ILE A 1 299 ? -24.438 -16.614 40.212 1.00 72.56 299 ILE A O 1
ATOM 2345 N N . ARG A 1 300 ? -22.938 -18.014 39.295 1.00 72.75 300 ARG A N 1
ATOM 2346 C CA . ARG A 1 300 ? -23.424 -19.241 39.956 1.00 72.75 300 ARG A CA 1
ATOM 2347 C C . ARG A 1 300 ? -22.286 -19.878 40.731 1.00 72.75 300 ARG A C 1
ATOM 2349 O O . ARG A 1 300 ? -21.200 -20.064 40.187 1.00 72.75 300 ARG A O 1
ATOM 2356 N N . ASP A 1 301 ? -22.527 -20.188 42.001 1.00 84.19 301 ASP A N 1
ATOM 2357 C CA . ASP A 1 301 ? -21.553 -20.843 42.885 1.00 84.19 301 ASP A CA 1
ATOM 2358 C C . ASP A 1 301 ? -20.192 -20.120 42.939 1.00 84.19 301 ASP A C 1
ATOM 2360 O O . ASP A 1 301 ? -19.128 -20.738 42.901 1.00 84.19 301 ASP A O 1
ATOM 2364 N N . GLY A 1 302 ? -20.216 -18.781 42.945 1.00 80.94 302 GLY A N 1
ATOM 2365 C CA . GLY A 1 302 ? -19.007 -17.948 42.950 1.00 80.94 302 GLY A CA 1
ATOM 2366 C C . GLY A 1 302 ? -18.211 -17.947 41.636 1.00 80.94 302 GLY A C 1
ATOM 2367 O O . GLY A 1 302 ? -17.131 -17.362 41.583 1.00 80.94 302 GLY A O 1
ATOM 2368 N N . LYS A 1 303 ? -18.723 -18.570 40.567 1.00 68.25 303 LYS A N 1
ATOM 2369 C CA . LYS A 1 303 ? -18.117 -18.574 39.228 1.00 68.25 303 LYS A CA 1
ATOM 2370 C C . LYS A 1 303 ? -18.935 -17.719 38.262 1.00 68.25 303 LYS A C 1
ATOM 2372 O O . LYS A 1 303 ? -20.163 -17.754 38.276 1.00 68.25 303 LYS A O 1
ATOM 2377 N N . VAL A 1 304 ? -18.240 -16.958 37.418 1.00 70.94 304 VAL A N 1
ATOM 2378 C CA . VAL A 1 304 ? -18.840 -16.074 36.407 1.00 70.94 304 VAL A CA 1
ATOM 2379 C C . VAL A 1 304 ? -19.066 -16.863 35.116 1.00 70.94 304 VAL A C 1
ATOM 2381 O O . VAL A 1 304 ? -18.114 -17.354 34.511 1.00 70.94 304 VAL A O 1
ATOM 2384 N N . TYR A 1 305 ? -20.319 -16.967 34.680 1.00 72.69 305 TYR A N 1
ATOM 2385 C CA . TYR A 1 305 ? -20.719 -17.597 33.424 1.00 72.69 305 TYR A CA 1
ATOM 2386 C C . TYR A 1 305 ? -21.289 -16.552 32.468 1.00 72.69 305 TYR A C 1
ATOM 2388 O O . TYR A 1 305 ? -21.998 -15.636 32.877 1.00 72.69 305 TYR A O 1
ATOM 2396 N N . ARG A 1 306 ? -21.022 -16.701 31.166 1.00 67.62 306 ARG A N 1
ATOM 2397 C CA . ARG A 1 306 ? -21.685 -15.895 30.133 1.00 67.62 306 ARG A CA 1
ATOM 2398 C C . ARG A 1 306 ? -23.127 -16.392 29.994 1.00 67.62 306 ARG A C 1
ATOM 2400 O O . ARG A 1 306 ? -23.345 -17.511 29.527 1.00 67.62 306 ARG A O 1
ATOM 2407 N N . GLY A 1 307 ? -24.089 -15.591 30.443 1.00 61.12 307 GLY A N 1
ATOM 2408 C CA . GLY A 1 307 ? -25.510 -15.907 30.387 1.00 61.12 307 GLY A CA 1
ATOM 2409 C C . GLY A 1 307 ? -25.981 -16.021 28.938 1.00 61.12 307 GLY A C 1
ATOM 2410 O O . GLY A 1 307 ? -25.638 -15.197 28.092 1.00 61.12 307 GLY A O 1
ATOM 2411 N N . LYS A 1 308 ? -26.753 -17.068 28.628 1.00 60.72 308 LYS A N 1
ATOM 2412 C CA . LYS A 1 308 ? -27.400 -17.242 27.312 1.00 60.72 308 LYS A CA 1
ATOM 2413 C C . LYS A 1 308 ? -28.768 -16.547 27.219 1.00 60.72 308 LYS A C 1
ATOM 2415 O O . LYS A 1 308 ? -29.407 -16.637 26.176 1.00 60.72 308 LYS A O 1
ATOM 2420 N N . GLY A 1 309 ? -29.229 -15.896 28.288 1.00 55.25 309 GLY A N 1
ATOM 2421 C CA . GLY A 1 309 ? -30.550 -15.275 28.376 1.00 55.25 309 GLY A CA 1
ATOM 2422 C C . GLY A 1 309 ? -30.479 -13.758 28.537 1.00 55.25 309 GLY A C 1
ATOM 2423 O O . GLY A 1 309 ? -29.577 -13.245 29.194 1.00 55.25 309 GLY A O 1
ATOM 2424 N N . HIS A 1 310 ? -31.449 -13.061 27.941 1.00 51.12 310 HIS A N 1
ATOM 2425 C CA . HIS A 1 310 ? -31.736 -11.652 28.224 1.00 51.12 310 HIS A CA 1
ATOM 2426 C C . HIS A 1 310 ? -32.070 -11.504 29.724 1.00 51.12 310 HIS A C 1
ATOM 2428 O O . HIS A 1 310 ? -32.786 -12.367 30.248 1.00 51.12 310 HIS A O 1
ATOM 2434 N N . PRO A 1 311 ? -31.616 -10.442 30.415 1.00 53.72 311 PRO A N 1
ATOM 2435 C CA . PRO A 1 311 ? -31.894 -10.224 31.842 1.00 53.72 311 PRO A CA 1
ATOM 2436 C C . PRO A 1 311 ? -33.393 -10.161 32.197 1.00 53.72 311 PRO A C 1
ATOM 2438 O O . PRO A 1 311 ? -33.753 -10.350 33.354 1.00 53.72 311 PRO A O 1
ATOM 2441 N N . ASP A 1 312 ? -34.275 -9.993 31.209 1.00 52.81 312 ASP A N 1
ATOM 2442 C CA . ASP A 1 312 ? -35.732 -9.934 31.405 1.00 52.81 312 ASP A CA 1
ATOM 2443 C C . ASP A 1 312 ? -36.418 -11.313 31.478 1.00 52.81 312 ASP A C 1
ATOM 2445 O O . ASP A 1 312 ? -37.640 -11.414 31.618 1.00 52.81 312 ASP A O 1
ATOM 2449 N N . GLY A 1 313 ? -35.650 -12.404 31.394 1.00 51.44 313 GLY A N 1
ATOM 2450 C CA . GLY A 1 313 ? -36.187 -13.762 31.435 1.00 51.44 313 GLY A CA 1
ATOM 2451 C C . GLY A 1 313 ? -37.133 -14.087 30.261 1.00 51.44 313 GLY A C 1
ATOM 2452 O O . GLY A 1 313 ? -37.344 -13.283 29.353 1.00 51.44 313 GLY A O 1
ATOM 2453 N N . PRO A 1 314 ? -37.743 -15.285 30.240 1.00 50.97 314 PRO A N 1
ATOM 2454 C CA . PRO A 1 314 ? -38.609 -15.755 29.149 1.00 50.97 314 PRO A CA 1
ATOM 2455 C C . PRO A 1 314 ? -39.972 -15.028 29.043 1.00 50.97 314 PRO A C 1
ATOM 2457 O O . PRO A 1 314 ? -40.923 -15.582 28.498 1.00 50.97 314 PRO A O 1
ATOM 2460 N N . ARG A 1 315 ? -40.112 -13.804 29.572 1.00 45.66 315 ARG A N 1
ATOM 2461 C CA . ARG A 1 315 ? -41.380 -13.055 29.629 1.00 45.66 315 ARG A CA 1
ATOM 2462 C C . ARG A 1 315 ? -41.332 -11.687 28.947 1.00 45.66 315 ARG A C 1
ATOM 2464 O O . ARG A 1 315 ? -42.093 -10.800 29.330 1.00 45.66 315 ARG A O 1
ATOM 2471 N N . TYR A 1 316 ? -40.541 -11.530 27.885 1.00 45.38 316 TYR A N 1
ATOM 2472 C CA . TYR A 1 316 ? -40.738 -10.414 26.955 1.00 45.38 316 TYR A CA 1
ATOM 2473 C C . TYR A 1 316 ? -42.037 -10.639 26.163 1.00 45.38 316 TYR A C 1
ATOM 2475 O O . TYR A 1 316 ? -42.061 -11.144 25.043 1.00 45.38 316 TYR A O 1
ATOM 2483 N N . ARG A 1 317 ? -43.162 -10.349 26.820 1.00 46.47 317 ARG A N 1
ATOM 2484 C CA . ARG A 1 317 ? -44.491 -10.301 26.225 1.00 46.47 317 ARG A CA 1
ATOM 2485 C C . ARG A 1 317 ? -44.504 -9.039 25.373 1.00 46.47 317 ARG A C 1
ATOM 2487 O O . ARG A 1 317 ? -44.491 -7.937 25.912 1.00 46.47 317 ARG A O 1
ATOM 2494 N N . SER A 1 318 ? -44.475 -9.198 24.054 1.00 41.09 318 SER A N 1
ATOM 2495 C CA . SER A 1 318 ? -44.699 -8.093 23.128 1.00 41.09 318 SER A CA 1
ATOM 2496 C C . SER A 1 318 ? -46.046 -7.453 23.467 1.00 41.09 318 SER A C 1
ATOM 2498 O O . SER A 1 318 ? -47.092 -8.068 23.244 1.00 41.09 318 SER A O 1
ATOM 2500 N N . TYR A 1 319 ? -46.034 -6.240 24.014 1.00 44.56 319 TYR A N 1
ATOM 2501 C CA . TYR A 1 319 ? -47.202 -5.369 23.986 1.00 44.56 319 TYR A CA 1
ATOM 2502 C C . TYR A 1 319 ? -47.409 -4.950 22.527 1.00 44.56 319 TYR A C 1
ATOM 2504 O O . TYR A 1 319 ? -46.985 -3.884 22.096 1.00 44.56 319 TYR A O 1
ATOM 2512 N N . HIS A 1 320 ? -48.023 -5.834 21.739 1.00 42.66 320 HIS A N 1
ATOM 2513 C CA . HIS A 1 320 ? -48.794 -5.390 20.592 1.00 42.66 320 HIS A CA 1
ATOM 2514 C C . HIS A 1 320 ? -50.061 -4.772 21.165 1.00 42.66 320 HIS A C 1
ATOM 2516 O O . HIS A 1 320 ? -51.022 -5.455 21.510 1.00 42.66 320 HIS A O 1
ATOM 2522 N N . GLU A 1 321 ? -49.981 -3.463 21.352 1.00 45.31 321 GLU A N 1
ATOM 2523 C CA . GLU A 1 321 ? -51.104 -2.594 21.635 1.00 45.31 321 GLU A CA 1
ATOM 2524 C C . GLU A 1 321 ? -52.070 -2.697 20.446 1.00 45.31 321 GLU A C 1
ATOM 2526 O O . GLU A 1 321 ? -51.777 -2.271 19.327 1.00 45.31 321 GLU A O 1
ATOM 2531 N N . SER A 1 322 ? -53.196 -3.366 20.682 1.00 50.72 322 SER A N 1
ATOM 2532 C CA . SER A 1 322 ? -54.366 -3.357 19.818 1.00 50.72 322 SER A CA 1
ATOM 2533 C C . SER A 1 322 ? -54.875 -1.923 19.721 1.00 50.72 322 SER A C 1
ATOM 2535 O O . SER A 1 322 ? -55.444 -1.397 20.679 1.00 50.72 322 SER A O 1
ATOM 2537 N N . ARG A 1 323 ? -54.655 -1.286 18.572 1.00 48.06 323 ARG A N 1
ATOM 2538 C CA . ARG A 1 323 ? -55.278 -0.011 18.230 1.00 48.06 323 ARG A CA 1
ATOM 2539 C C . ARG A 1 323 ? -56.450 -0.296 17.296 1.00 48.06 323 ARG A C 1
ATOM 2541 O O . ARG A 1 323 ? -56.298 -0.251 16.082 1.00 48.06 323 ARG A O 1
ATOM 2548 N N . ASP A 1 324 ? -57.589 -0.615 17.901 1.00 60.31 324 ASP A N 1
ATOM 2549 C CA . ASP A 1 324 ? -58.895 -0.422 17.277 1.00 60.31 324 ASP A CA 1
ATOM 2550 C C . ASP A 1 324 ? -59.373 0.991 17.642 1.00 60.31 324 ASP A C 1
ATOM 2552 O O . ASP A 1 324 ? -59.639 1.294 18.809 1.00 60.31 324 ASP A O 1
ATOM 2556 N N . SER A 1 325 ? -59.428 1.879 16.649 1.00 57.31 325 SER A N 1
ATOM 2557 C CA . SER A 1 325 ? -60.385 2.994 16.536 1.00 57.31 325 SER A CA 1
ATOM 2558 C C . SER A 1 325 ? -60.502 3.380 15.069 1.00 57.31 325 SER A C 1
ATOM 2560 O O . SER A 1 325 ? -59.448 3.725 14.488 1.00 57.31 325 SER A O 1
#

Organism: NCBI:txid307120

Secondary structure (DSSP, 8-state):
--HHHHHHHHHHHH-HHHHHHHHHHHHHHHHHHHHHHHHHHH--HHHHHIIIIIHHHHHHHHHHHH-TTTS-TTHHHHHHHHHHHHHHHGGG-TTS-HHHHHHHHHHHHHHHHHHHHHHHHHHHHHHHHTT-SPPPP-----TT-THHHHHHTTS-------SHHHHHHHHHHHHHHHHHHHHHHHHT-TTS-EE-TTS-EE--S-HHHHHHHHHHHHHHHHHHHTT-HHHHHHHHHHHHHHHHHHHHHS-TTTHHHHHHHHHHHHHHHHHHHHHHHHSTTSS-------TT----EEEETTEEEE-SS-TTGGG----------

Radius of gyration: 25.02 Å; Cα contacts (8 Å, |Δi|>4): 276; chains: 1; bounding box: 83×43×71 Å

Foldseek 3Di:
DDLVVVVLVLCLLQCLPVLLVVLVVLLVVLLVVVLVVVCVPPVPNPVSCVLSPVLLVVLLVQCLVQNLLRPDPVSLCSSCVSLLLQLQCLCQEQPDDLCRSQVSNVSSVVSSVSSLSSSVSSRSVSCVVVVVDDRDPPDPDPPPDPPVVVVSSVDDDDPPDPDPVLSSVLSSLLSLLLSLLSNVLSNLAQPRFRAHPVRHGDRAFDPVLSVVSVVLSVLSNVCSVLLPLVSLVVLLPVLVVSVVVRLVPHDPVCSVVCCSNCVVSSVSSSVSSVCSNPPCSSPDRPPPPPPPCDQDWDQDPNDTDRDPDDPVPPPPPPPPPDDDD

Nearest PDB structures (foldseek):
  6t1z-assembly1_A  TM=1.973E-01  e=2.646E+00  Lactococcus lactis

Solvent-accessible surface area (backbone atoms only — not comparable to full-atom values): 18402 Å² total; per-residue (Å²): 131,58,68,66,59,55,51,52,51,49,48,39,70,73,38,20,66,61,50,26,52,52,24,48,51,54,36,48,52,53,48,50,52,53,50,53,57,42,38,76,72,70,64,60,50,67,64,49,44,48,37,66,45,50,30,39,50,50,39,44,51,44,27,49,75,57,25,74,86,58,52,57,75,72,51,53,54,58,25,40,47,34,46,28,49,53,37,16,56,35,72,47,55,58,82,48,57,67,68,53,31,48,49,48,31,51,49,29,49,52,43,46,51,34,46,54,52,20,48,54,18,38,29,52,48,38,36,42,76,71,66,74,42,80,78,76,72,83,70,86,75,73,89,84,50,78,71,49,61,60,50,65,71,61,58,74,82,77,90,73,82,91,57,75,63,58,60,47,55,39,55,51,50,43,49,52,40,49,50,36,52,50,25,52,50,48,56,41,37,73,85,63,67,24,38,43,88,86,68,48,74,44,76,78,69,63,60,64,48,25,51,54,47,57,67,48,45,58,61,51,51,49,23,53,73,71,41,36,47,67,48,23,49,46,45,44,56,47,53,60,50,52,50,53,54,44,45,65,74,37,58,80,90,47,31,65,55,54,42,67,69,48,43,58,59,52,49,52,34,38,50,44,27,42,48,51,38,68,43,86,60,50,53,71,74,74,74,76,69,61,95,81,67,68,85,42,68,42,76,56,96,92,39,83,40,82,44,94,58,66,96,72,56,101,64,81,70,77,82,74,76,83,82,86,130

pLDDT: mean 75.6, std 14.13, range [41.09, 95.94]